Protein AF-A0A3M6Y8R9-F1 (afdb_monomer)

Sequence (266 aa):
MAKTYTYDEVQQHKTNESCWVILYGNVYDVTAFLPDHPGGTKIILQLAGTDATEEYDPVHPPSTLEDSLPPEAKLGPIDPNTLPKSEQSPAESDQPPRNAKVDPAQEQAESSPDVLEDCLNIDDIEALATKSISRKAWGYYYSASDDLISKTFNNRVYQSILMRPRIFVDCSRVDTSTTLVGNKVDVPFFISPAAMARLGHSDGEAGMARACQTYNAMQIISNNASQTPEQIVADSPPDQVFGWQLYVQTDRKKSEDMLARIQKLP

Secondary structure (DSSP, 8-state):
-PPPB-HHHHTT-EETTEEEEEETTEEEE-TTTGGG-TT-HHHHHHTTTSB-HHHHTTTS-TTHHHHHS-GGGEEEEB-TTTSPP------------S-S---GGGGGGGG--SSGGG--SHHHHHHHHHHHS-HHHHHHHH--STTSHHHHHHHHGGGG----PPSS---SS----EEETTEEESSS-EE---S-GGGT-TTHHHHHHHHHHHHT-EEEEETT-SS-HHHHHTT--TT--EEEE----SSHHHHHHHHHHHTT--

Radius of gyration: 23.27 Å; Cα contacts (8 Å, |Δi|>4): 314; chains: 1; bounding box: 60×56×65 Å

Mean predicted aligned error: 9.51 Å

Nearest PDB structures (foldseek):
  4b8n-assembly1_A  TM=9.667E-01  e=6.545E-10  Ostreococcus tauri virus 2
  4b8n-assembly2_B  TM=9.921E-01  e=1.951E-09  Ostreococcus tauri virus 2
  3sgz-assembly1_A  TM=9.377E-01  e=5.456E-09  Rattus norvegicus
  7m2o-assembly1_A  TM=9.593E-01  e=1.973E-08  Homo sapiens
  1tb3-assembly1_A  TM=9.653E-01  e=2.392E-08  Rattus norvegicus

Foldseek 3Di:
DQDEAALVRQQVQQDLCGFWEAAPQWIFTCSVVLPVDPVHNVVSSVRGSHHCHVVDQLQAAPCCCVVRDDPVRGRTGYDPVRHPDDPPPPPPPQDDDPDDPDDVVCVVLVPQDCDPVPDPDVVSVLSNLVVPAGPVLCCQVVDDPDPCPVVVCVVCVCVVDDDDDDPPDPVVDDFQWDDDPNATFRHPDAADEDASQSRRPVCFLLVVQVVCQVRLHEYEYEPRHSHDPCSNCVPPDPNRHYHYDDDCDPPNVVRVVVVVVVVPGD

Solvent-accessible surface area (backbone atoms only — not comparable to full-atom values): 15981 Å² total; per-residue (Å²): 129,77,57,73,42,47,41,74,64,38,49,72,19,52,44,82,92,36,26,24,36,29,45,90,64,27,34,32,54,44,37,90,45,37,88,72,40,89,87,43,44,68,64,54,53,75,38,30,28,34,79,36,37,83,76,42,55,39,52,40,23,88,61,47,60,73,76,72,44,60,78,78,31,54,60,28,43,49,43,76,87,52,47,80,76,84,69,80,68,75,70,76,72,89,63,77,81,94,79,68,84,87,56,88,74,58,76,66,62,83,75,59,40,91,52,77,90,65,40,88,50,70,67,36,46,51,52,35,45,66,76,68,38,50,72,67,38,44,53,65,70,72,55,61,73,87,86,34,58,66,66,55,44,69,63,53,55,56,76,78,61,80,85,83,82,79,77,97,64,88,67,93,70,82,82,58,53,44,68,61,97,86,38,82,27,49,39,88,58,63,48,72,59,58,56,30,38,30,46,71,38,86,59,27,60,32,47,52,41,58,52,23,59,77,52,42,24,38,39,29,44,30,72,56,26,26,53,48,72,65,67,36,52,67,87,59,60,88,81,56,51,74,44,77,44,84,69,83,46,92,58,55,66,63,41,52,54,47,53,60,50,57,72,70,53,121

Structure (mmCIF, N/CA/C/O backbone):
data_AF-A0A3M6Y8R9-F1
#
_entry.id   AF-A0A3M6Y8R9-F1
#
loop_
_atom_site.group_PDB
_atom_site.id
_atom_site.type_symbol
_atom_site.label_atom_id
_atom_site.label_alt_id
_atom_site.label_comp_id
_atom_site.label_asym_id
_atom_site.label_entity_id
_atom_site.label_seq_id
_atom_site.pdbx_PDB_ins_code
_atom_site.Cartn_x
_atom_site.Cartn_y
_atom_site.Cartn_z
_atom_site.occupancy
_atom_site.B_iso_or_equiv
_atom_site.auth_seq_id
_atom_site.auth_comp_id
_atom_site.auth_asym_id
_atom_site.auth_atom_id
_atom_site.pdbx_PDB_model_num
ATOM 1 N N . MET A 1 1 ? -29.759 -14.850 23.155 1.00 51.38 1 MET A N 1
ATOM 2 C CA . MET A 1 1 ? -29.874 -13.622 22.341 1.00 51.38 1 MET A CA 1
ATOM 3 C C . MET A 1 1 ? -28.739 -12.717 22.771 1.00 51.38 1 MET A C 1
ATOM 5 O O . MET A 1 1 ? -28.544 -12.600 23.975 1.00 51.38 1 MET A O 1
ATOM 9 N N . ALA A 1 2 ? -27.950 -12.188 21.835 1.00 67.25 2 ALA A N 1
ATOM 10 C CA . ALA A 1 2 ? -26.897 -11.235 22.179 1.00 67.25 2 ALA A CA 1
ATOM 11 C C . ALA A 1 2 ? -27.537 -9.996 22.823 1.00 67.25 2 ALA A C 1
ATOM 13 O O . ALA A 1 2 ? -28.613 -9.577 22.390 1.00 67.25 2 ALA A O 1
ATOM 14 N N . LYS A 1 3 ? -26.921 -9.460 23.879 1.00 88.94 3 LYS A N 1
ATOM 15 C CA . LYS A 1 3 ? -27.376 -8.214 24.501 1.00 88.94 3 LYS A CA 1
ATOM 16 C C . LYS A 1 3 ? -27.216 -7.094 23.465 1.00 88.94 3 LYS A C 1
ATOM 18 O O . LYS A 1 3 ? -26.153 -6.976 22.863 1.00 88.94 3 LYS A O 1
ATOM 23 N N . THR A 1 4 ? -28.266 -6.309 23.243 1.00 92.62 4 THR A N 1
ATOM 24 C CA . THR A 1 4 ? -28.179 -5.067 22.465 1.00 92.62 4 THR A CA 1
ATOM 25 C C . THR A 1 4 ? -27.732 -3.946 23.393 1.00 92.62 4 THR A C 1
ATOM 27 O O . THR A 1 4 ? -28.241 -3.848 24.511 1.00 92.62 4 THR A O 1
ATOM 30 N N . TYR A 1 5 ? -26.786 -3.136 22.934 1.00 95.31 5 TYR A N 1
ATOM 31 C CA . TYR A 1 5 ? -26.212 -2.029 23.695 1.00 95.31 5 TYR A CA 1
ATOM 32 C C . TYR A 1 5 ? -26.743 -0.687 23.191 1.00 95.31 5 TYR A C 1
ATOM 34 O O . TYR A 1 5 ? -27.120 -0.572 22.023 1.00 95.31 5 TYR A O 1
ATOM 42 N N . THR A 1 6 ? -26.762 0.330 24.048 1.00 95.12 6 THR A N 1
ATOM 43 C CA . THR A 1 6 ? -27.078 1.713 23.655 1.00 95.12 6 THR A CA 1
ATOM 44 C C . THR A 1 6 ? -25.816 2.558 23.514 1.00 95.12 6 THR A C 1
ATOM 46 O O . THR A 1 6 ? -24.772 2.249 24.090 1.00 95.12 6 THR A O 1
ATOM 49 N N . TYR A 1 7 ? -25.905 3.658 22.767 1.00 93.19 7 TYR A N 1
ATOM 50 C CA . TYR A 1 7 ? -24.792 4.598 22.638 1.00 93.19 7 TYR A CA 1
ATOM 51 C C . TYR A 1 7 ? -24.349 5.159 23.998 1.00 93.19 7 TYR A C 1
ATOM 53 O O . TYR A 1 7 ? -23.156 5.201 24.279 1.00 93.19 7 TYR A O 1
ATOM 61 N N . ASP A 1 8 ? -25.293 5.490 24.885 1.00 93.94 8 ASP A N 1
ATOM 62 C CA . ASP A 1 8 ? -24.994 5.989 26.235 1.00 93.94 8 ASP A CA 1
ATOM 63 C C . ASP A 1 8 ? -24.221 4.976 27.094 1.00 93.94 8 ASP A C 1
ATOM 65 O O . ASP A 1 8 ? -23.364 5.380 27.885 1.00 93.94 8 ASP A O 1
ATOM 69 N N . GLU A 1 9 ? -24.504 3.673 26.944 1.00 93.81 9 GLU A N 1
ATOM 70 C CA . GLU A 1 9 ? -23.726 2.610 27.593 1.00 93.81 9 GLU A CA 1
ATOM 71 C C . GLU A 1 9 ? -22.293 2.614 27.057 1.00 93.81 9 GLU A C 1
ATOM 73 O O . GLU A 1 9 ? -21.351 2.688 27.841 1.00 93.81 9 GLU A O 1
ATOM 78 N N . VAL A 1 10 ? -22.120 2.613 25.732 1.00 94.62 10 VAL A N 1
ATOM 79 C CA . VAL A 1 10 ? -20.796 2.642 25.087 1.00 94.62 10 VAL A CA 1
ATOM 80 C C . VAL A 1 10 ? -19.996 3.879 25.508 1.00 94.62 10 VAL A C 1
ATOM 82 O O . VAL A 1 10 ? -18.797 3.787 25.770 1.00 94.62 10 VAL A O 1
ATOM 85 N N . GLN A 1 11 ? -20.657 5.025 25.679 1.00 95.38 11 GLN A N 1
ATOM 86 C CA . GLN A 1 11 ? -20.013 6.265 26.102 1.00 95.38 11 GLN A CA 1
ATOM 87 C C . GLN A 1 11 ? -19.421 6.243 27.518 1.00 95.38 11 GLN A C 1
ATOM 89 O O . GLN A 1 11 ? -18.645 7.145 27.844 1.00 95.38 11 GLN A O 1
ATOM 94 N N . GLN A 1 12 ? -19.745 5.251 28.350 1.00 96.00 12 GLN A N 1
ATOM 95 C CA . GLN A 1 12 ? -19.119 5.093 29.668 1.00 96.00 12 GLN A CA 1
ATOM 96 C C . GLN A 1 12 ? -17.699 4.509 29.584 1.00 96.00 12 GLN A C 1
ATOM 98 O O . GLN A 1 12 ? -16.947 4.581 30.555 1.00 96.00 12 GLN A O 1
ATOM 103 N N . HIS A 1 13 ? -17.307 3.964 28.429 1.00 96.38 13 HIS A N 1
ATOM 104 C CA . HIS A 1 13 ? -16.073 3.200 28.246 1.00 96.38 13 HIS A CA 1
ATOM 105 C C . HIS A 1 13 ? -15.062 3.970 27.382 1.00 96.38 13 HIS A C 1
ATOM 107 O O . HIS A 1 13 ? -14.817 3.631 26.222 1.00 96.38 13 HIS A O 1
ATOM 113 N N . LYS A 1 14 ? -14.487 5.037 27.960 1.00 95.62 14 LYS A N 1
ATOM 114 C CA . LYS A 1 14 ? -13.589 5.997 27.279 1.00 95.62 14 LYS A CA 1
ATOM 115 C C . LYS A 1 14 ? -12.169 6.082 27.855 1.00 95.62 14 LYS A C 1
ATOM 117 O O . LYS A 1 14 ? -11.461 7.053 27.589 1.00 95.62 14 LYS A O 1
ATOM 122 N N . THR A 1 15 ? -11.752 5.132 28.689 1.00 94.38 15 THR A N 1
ATOM 123 C CA . THR A 1 15 ? -10.460 5.192 29.403 1.00 94.38 15 THR A CA 1
ATOM 124 C C . THR A 1 15 ? -9.579 3.983 29.100 1.00 94.38 15 THR A C 1
ATOM 126 O O . THR A 1 15 ? -10.025 3.012 28.501 1.00 94.38 15 THR A O 1
ATOM 129 N N . ASN A 1 16 ? -8.311 4.019 29.525 1.00 92.56 16 ASN A N 1
ATOM 130 C CA . ASN A 1 16 ? -7.388 2.8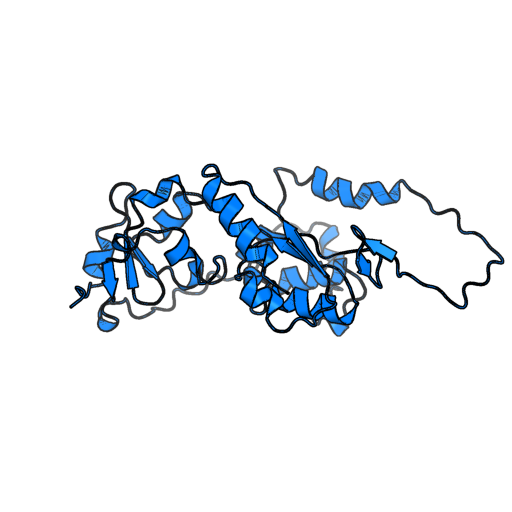86 29.354 1.00 92.56 16 ASN A CA 1
ATOM 131 C C . ASN A 1 16 ? -7.841 1.624 30.095 1.00 92.56 16 ASN A C 1
ATOM 133 O O . ASN A 1 16 ? -7.495 0.515 29.708 1.00 92.56 16 ASN A O 1
ATOM 137 N N . GLU A 1 17 ? -8.582 1.800 31.182 1.00 94.00 17 GLU A N 1
ATOM 138 C CA . GLU A 1 17 ? -9.081 0.726 32.033 1.00 94.00 17 GLU A CA 1
ATOM 139 C C . GLU A 1 17 ? -10.442 0.209 31.555 1.00 94.00 17 GLU A C 1
ATOM 141 O O . GLU A 1 17 ? -10.904 -0.830 32.025 1.00 94.00 17 GLU A O 1
ATOM 146 N N . SER A 1 18 ? -11.099 0.939 30.647 1.00 95.38 18 SER A N 1
ATOM 147 C CA . SER A 1 18 ? -12.373 0.554 30.056 1.00 95.38 18 SER A CA 1
ATOM 148 C C . SER A 1 18 ? -12.600 1.298 28.741 1.00 95.38 18 SER A C 1
ATOM 150 O O . SER A 1 18 ? -12.977 2.472 28.742 1.00 95.38 18 SER A O 1
ATOM 152 N N . CYS A 1 19 ? -12.352 0.618 27.622 1.00 96.19 19 CYS A N 1
ATOM 153 C CA . CYS A 1 19 ? -12.372 1.191 26.280 1.00 96.19 19 CYS A CA 1
ATOM 154 C C . CYS A 1 19 ? -13.227 0.343 25.340 1.00 96.19 19 CYS A C 1
ATOM 156 O O . CYS A 1 19 ? -12.834 -0.764 24.960 1.00 96.19 19 CYS A O 1
ATOM 158 N N . TRP A 1 20 ? -14.388 0.873 24.952 1.00 97.12 20 TRP A N 1
ATOM 159 C CA . TRP A 1 20 ? -15.258 0.246 23.959 1.00 97.12 20 TRP A CA 1
ATOM 160 C C . TRP A 1 20 ? -15.334 1.094 22.696 1.00 97.12 20 TRP A C 1
ATOM 162 O O . TRP A 1 20 ? -15.257 2.319 22.761 1.00 97.12 20 TRP A O 1
ATOM 172 N N . VAL A 1 21 ? -15.524 0.446 21.550 1.00 96.12 21 VAL A N 1
ATOM 173 C CA . VAL A 1 21 ? -15.722 1.103 20.250 1.00 96.12 21 VAL A CA 1
ATOM 174 C C . VAL A 1 21 ? -16.858 0.431 19.487 1.00 96.12 21 VAL A C 1
ATOM 176 O O . VAL A 1 21 ? -17.107 -0.766 19.659 1.00 96.12 21 VAL A O 1
ATOM 179 N N . ILE A 1 22 ? -17.551 1.192 18.641 1.00 95.62 22 ILE A N 1
ATOM 180 C CA . ILE A 1 22 ? -18.525 0.644 17.694 1.00 95.62 22 ILE A CA 1
ATOM 181 C C . ILE A 1 22 ? -17.843 0.506 16.330 1.00 95.62 22 ILE A C 1
ATOM 183 O O . ILE A 1 22 ? -17.257 1.463 15.830 1.00 95.62 22 ILE A O 1
ATOM 187 N N . LEU A 1 23 ? -17.917 -0.692 15.747 1.00 93.12 23 LEU A N 1
ATOM 188 C CA . LEU A 1 23 ? -17.408 -1.004 14.412 1.00 93.12 23 LEU A CA 1
ATOM 189 C C . LEU A 1 23 ? -18.442 -1.827 13.648 1.00 93.12 23 LEU A C 1
ATOM 191 O O . LEU A 1 23 ? -18.895 -2.875 14.125 1.00 93.12 23 LEU A O 1
ATOM 195 N N . TYR A 1 24 ? -18.829 -1.353 12.465 1.00 92.06 24 TYR A N 1
ATOM 196 C CA . TYR A 1 24 ? -19.802 -2.018 11.593 1.00 92.06 24 TYR A CA 1
ATOM 197 C C . TYR A 1 24 ? -21.091 -2.414 12.349 1.00 92.06 24 TYR A C 1
ATOM 199 O O . TYR A 1 24 ? -21.577 -3.545 12.251 1.00 92.06 24 TYR A O 1
ATOM 207 N N . GLY A 1 25 ? -21.609 -1.507 13.188 1.00 91.56 25 GLY A N 1
ATOM 208 C CA . GLY A 1 25 ? -22.836 -1.710 13.972 1.00 91.56 25 GLY A CA 1
ATOM 209 C C . GLY A 1 25 ? -22.730 -2.693 15.149 1.00 91.56 25 GLY A C 1
ATOM 210 O O . GLY A 1 25 ? -23.752 -3.122 15.687 1.00 91.56 25 GLY A O 1
ATOM 211 N N . ASN A 1 26 ? -21.521 -3.076 15.564 1.00 94.50 26 ASN A N 1
ATOM 212 C CA . ASN A 1 26 ? -21.289 -3.935 16.728 1.00 94.50 26 ASN A CA 1
ATOM 213 C C . ASN A 1 26 ? -20.380 -3.238 17.747 1.00 94.50 26 ASN A C 1
ATOM 215 O O . ASN A 1 26 ? -19.472 -2.509 17.361 1.00 94.50 26 ASN A O 1
ATOM 219 N N . VAL A 1 27 ? -20.612 -3.489 19.034 1.00 95.94 27 VAL A N 1
ATOM 220 C CA . VAL A 1 27 ? -19.797 -2.995 20.149 1.00 95.94 27 VAL A CA 1
ATOM 221 C C . VAL A 1 27 ? -18.691 -3.996 20.464 1.00 95.94 27 VAL A C 1
ATOM 223 O O . VAL A 1 27 ? -18.962 -5.186 20.665 1.00 95.94 27 VAL A O 1
ATOM 226 N N . TYR A 1 28 ? -17.461 -3.496 20.548 1.00 95.94 28 TYR A N 1
ATOM 227 C CA . TYR A 1 28 ? -16.274 -4.264 20.905 1.00 95.94 28 TYR A CA 1
ATOM 228 C C . TYR A 1 28 ? -15.620 -3.696 22.162 1.00 95.94 28 TYR A C 1
ATOM 230 O O . TYR A 1 28 ? -15.397 -2.488 22.248 1.00 95.94 28 TYR A O 1
ATOM 238 N N . ASP A 1 29 ? -15.274 -4.571 23.104 1.00 96.31 29 ASP A N 1
ATOM 239 C CA . ASP A 1 29 ? -14.378 -4.252 24.212 1.00 96.31 29 ASP A CA 1
ATOM 240 C C . ASP A 1 29 ? -12.928 -4.470 23.773 1.00 96.31 29 ASP A C 1
ATOM 242 O O . ASP A 1 29 ? -12.465 -5.602 23.622 1.00 96.31 29 ASP A O 1
ATOM 246 N N . VAL A 1 30 ? -12.207 -3.373 23.558 1.00 95.44 30 VAL A N 1
ATOM 247 C CA . VAL A 1 30 ? -10.814 -3.390 23.090 1.00 95.44 30 VAL A CA 1
ATOM 248 C C . VAL A 1 30 ? -9.823 -3.079 24.210 1.00 95.44 30 VAL A C 1
ATOM 250 O O . VAL A 1 30 ? -8.631 -2.936 23.946 1.00 95.44 30 VAL A O 1
ATOM 253 N N . THR A 1 31 ? -10.280 -3.020 25.467 1.00 95.19 31 THR A N 1
ATOM 254 C CA . THR A 1 31 ? -9.471 -2.623 26.634 1.00 95.19 31 THR A CA 1
ATOM 255 C C . THR A 1 31 ? -8.186 -3.442 26.747 1.00 95.19 31 THR A C 1
ATOM 257 O O . THR A 1 31 ? -7.097 -2.888 26.879 1.00 95.19 31 THR A O 1
ATOM 260 N N . ALA A 1 32 ? -8.292 -4.769 26.639 1.00 93.06 32 ALA A N 1
ATOM 261 C CA . ALA A 1 32 ? -7.141 -5.665 26.742 1.00 93.06 32 ALA A CA 1
ATOM 262 C C . ALA A 1 32 ? -6.200 -5.595 25.525 1.00 93.06 32 ALA A C 1
ATOM 264 O O . ALA A 1 32 ? -5.037 -5.966 25.643 1.00 93.06 32 ALA A O 1
ATOM 265 N N . PHE A 1 33 ? -6.687 -5.112 24.377 1.00 92.00 33 PHE A N 1
ATOM 266 C CA . PHE A 1 33 ? -5.932 -5.022 23.123 1.00 92.00 33 PHE A CA 1
ATOM 267 C C . PHE A 1 33 ? -5.194 -3.684 22.952 1.00 92.00 33 PHE A C 1
ATOM 269 O O . PHE A 1 33 ? -4.250 -3.588 22.171 1.00 92.00 33 PHE A O 1
ATOM 276 N N . LEU A 1 34 ? -5.570 -2.651 23.713 1.00 91.12 34 LEU A N 1
ATOM 277 C CA . LEU A 1 34 ? -4.932 -1.330 23.702 1.00 91.12 34 LEU A CA 1
ATOM 278 C C . LEU A 1 34 ? -3.387 -1.329 23.670 1.00 91.12 34 LEU A C 1
ATOM 280 O O . LEU A 1 34 ? -2.841 -0.549 22.880 1.00 91.12 34 LEU A O 1
ATOM 284 N N . PRO A 1 35 ? -2.659 -2.122 24.489 1.00 89.88 35 PRO A N 1
ATOM 285 C CA . PRO A 1 35 ? -1.193 -2.122 24.472 1.00 89.88 35 PRO A CA 1
ATOM 286 C C . PRO A 1 35 ? -0.594 -2.820 23.243 1.00 89.88 35 PRO A C 1
ATOM 288 O O . PRO A 1 35 ? 0.546 -2.531 22.886 1.00 89.88 35 PRO A O 1
ATOM 291 N N . ASP A 1 36 ? -1.358 -3.697 22.591 1.00 87.62 36 ASP A N 1
ATOM 292 C CA . ASP A 1 36 ? -0.904 -4.525 21.472 1.00 87.62 36 ASP A CA 1
ATOM 293 C C . ASP A 1 36 ? -1.262 -3.922 20.103 1.00 87.62 36 ASP A C 1
ATOM 295 O O . ASP A 1 36 ? -0.855 -4.448 19.066 1.00 87.62 36 ASP A O 1
ATOM 299 N N . HIS A 1 37 ? -2.001 -2.806 20.074 1.00 89.56 37 HIS A N 1
ATOM 300 C CA . HIS A 1 37 ? -2.420 -2.166 18.832 1.00 89.56 37 HIS A CA 1
ATOM 301 C C . HIS A 1 37 ? -1.223 -1.593 18.041 1.00 89.56 37 HIS A C 1
ATOM 303 O O . HIS A 1 37 ? -0.578 -0.647 18.511 1.00 89.56 37 HIS A O 1
ATOM 309 N N . PRO A 1 38 ? -0.960 -2.059 16.800 1.00 83.50 38 PRO A N 1
ATOM 310 C CA . PRO A 1 38 ? 0.193 -1.613 16.011 1.00 83.50 38 PRO A CA 1
ATOM 311 C C . PRO A 1 38 ? 0.188 -0.118 15.660 1.00 83.50 38 PRO A C 1
ATOM 313 O O . PRO A 1 38 ? 1.250 0.490 15.549 1.00 83.50 38 PRO A O 1
ATOM 316 N N . GLY A 1 39 ? -0.995 0.494 15.514 1.00 81.12 39 GLY A N 1
ATOM 317 C CA . GLY A 1 39 ? -1.148 1.939 15.289 1.00 81.12 39 GLY A CA 1
ATOM 318 C C . GLY A 1 39 ? -0.984 2.793 16.555 1.00 81.12 39 GLY A C 1
ATOM 319 O O . GLY A 1 39 ? -1.114 4.016 16.499 1.00 81.12 39 GLY A O 1
ATOM 320 N N . GLY A 1 40 ? -0.712 2.158 17.700 1.00 86.12 40 GLY A N 1
ATOM 321 C CA . GLY A 1 40 ? -0.562 2.782 19.009 1.00 86.12 40 GLY A CA 1
ATOM 322 C C . GLY A 1 40 ? -1.883 2.955 19.759 1.00 86.12 40 GLY A C 1
ATOM 323 O O . GLY A 1 40 ? -2.952 3.111 19.177 1.00 86.12 40 GLY A O 1
ATOM 324 N N . THR A 1 41 ? -1.816 2.972 21.088 1.00 91.06 41 THR A N 1
ATOM 325 C CA . THR A 1 41 ? -2.995 3.055 21.970 1.00 91.06 41 THR A CA 1
ATOM 326 C C . THR A 1 41 ? -3.791 4.356 21.814 1.00 91.06 41 THR A C 1
ATOM 328 O O . THR A 1 41 ? -5.016 4.367 21.908 1.00 91.06 41 THR A O 1
ATOM 331 N N . LYS A 1 42 ? -3.100 5.476 21.561 1.00 89.31 42 LYS A N 1
ATOM 332 C CA . LYS A 1 42 ? -3.706 6.817 21.578 1.00 89.31 42 LYS A CA 1
ATOM 333 C C . LYS A 1 42 ? -4.818 6.998 20.543 1.00 89.31 42 LYS A C 1
ATOM 335 O O . LYS A 1 42 ? -5.779 7.695 20.846 1.00 89.31 42 LYS A O 1
ATOM 340 N N . ILE A 1 43 ? -4.695 6.391 19.360 1.00 87.62 43 ILE A N 1
ATOM 341 C CA . ILE A 1 43 ? -5.697 6.551 18.296 1.00 87.62 43 ILE A CA 1
ATOM 342 C C . ILE A 1 4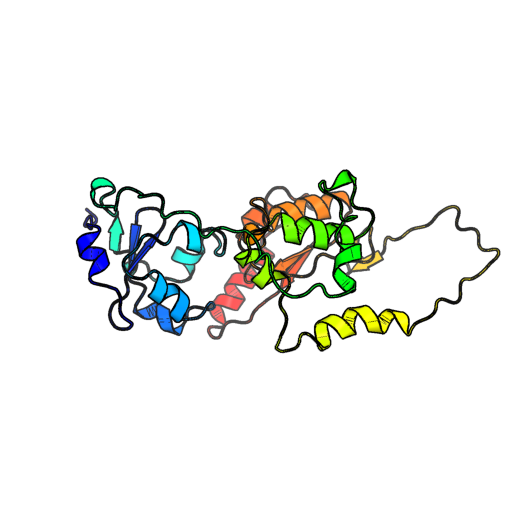3 ? -7.014 5.854 18.650 1.00 87.62 43 ILE A C 1
ATOM 344 O O . ILE A 1 43 ? -8.077 6.398 18.383 1.00 87.62 43 ILE A O 1
ATOM 348 N N . ILE A 1 44 ? -6.950 4.703 19.333 1.00 91.62 44 ILE A N 1
ATOM 349 C CA . ILE A 1 44 ? -8.149 4.004 19.813 1.00 91.62 44 ILE A CA 1
ATOM 350 C C . ILE A 1 44 ? -8.821 4.830 20.912 1.00 91.62 44 ILE A C 1
ATOM 352 O O . ILE A 1 44 ? -10.024 5.050 20.860 1.00 91.62 44 ILE A O 1
ATOM 356 N N . LEU A 1 45 ? -8.050 5.352 21.873 1.00 91.25 45 LEU A N 1
ATOM 357 C CA . LEU A 1 45 ? -8.598 6.166 22.966 1.00 91.25 45 LEU A CA 1
ATOM 358 C C . LEU A 1 45 ? -9.302 7.442 22.486 1.00 91.25 45 LEU A C 1
ATOM 360 O O . LEU A 1 45 ? -10.252 7.884 23.125 1.00 91.25 45 LEU A O 1
ATOM 364 N N . GLN A 1 46 ? -8.847 8.041 21.382 1.00 91.81 46 GLN A N 1
ATOM 365 C CA . GLN A 1 46 ? -9.499 9.215 20.788 1.00 91.81 46 GLN A CA 1
ATOM 366 C C . GLN A 1 46 ? -10.908 8.910 20.265 1.00 91.81 46 GLN A C 1
ATOM 368 O O . GLN A 1 46 ? -11.752 9.801 20.268 1.00 91.81 46 GLN A O 1
ATOM 373 N N . LEU A 1 47 ? -11.152 7.663 19.859 1.00 92.81 47 LEU A N 1
ATOM 374 C CA . LEU A 1 47 ? -12.430 7.169 19.341 1.00 92.81 47 LEU A CA 1
ATOM 375 C C . LEU A 1 47 ? -13.161 6.281 20.362 1.00 92.81 47 LEU A C 1
ATOM 377 O O . LEU A 1 47 ? -14.136 5.601 20.043 1.00 92.81 47 LEU A O 1
ATOM 381 N N . ALA A 1 48 ? -12.678 6.245 21.606 1.00 94.81 48 ALA A N 1
ATOM 382 C CA . ALA A 1 48 ? -13.287 5.428 22.636 1.00 94.81 48 ALA A CA 1
ATOM 383 C C . ALA A 1 48 ? -14.683 5.964 22.974 1.00 94.81 48 ALA A C 1
ATOM 385 O O . ALA A 1 48 ? -14.908 7.167 23.150 1.00 94.81 48 ALA A O 1
ATOM 386 N N . GLY A 1 49 ? -15.634 5.047 23.081 1.00 93.88 49 GLY A N 1
ATOM 387 C CA . GLY A 1 49 ? -17.031 5.342 23.331 1.00 93.88 49 GLY A CA 1
ATOM 388 C C . GLY A 1 49 ? -17.781 5.935 22.133 1.00 93.88 49 GLY A C 1
ATOM 389 O O . GLY A 1 49 ? -18.842 6.522 22.349 1.00 93.88 49 GLY A O 1
ATOM 390 N N . THR A 1 50 ? -17.254 5.837 20.906 1.00 94.19 50 THR A N 1
ATOM 391 C CA . THR A 1 50 ? -17.909 6.327 19.678 1.00 94.19 50 THR A CA 1
ATOM 392 C C . THR A 1 50 ? -17.998 5.248 18.593 1.00 94.19 50 THR A C 1
ATOM 394 O O . THR A 1 50 ? -17.476 4.141 18.749 1.00 94.19 50 THR A O 1
ATOM 397 N N . ASP A 1 51 ? -18.697 5.560 17.496 1.00 94.31 51 ASP A N 1
ATOM 398 C CA . ASP A 1 51 ? -18.568 4.811 16.242 1.00 94.31 51 ASP A CA 1
ATOM 399 C C . ASP A 1 51 ? -17.276 5.228 15.550 1.00 94.31 51 ASP A C 1
ATOM 401 O O . ASP A 1 51 ? -17.049 6.415 15.338 1.00 94.31 51 ASP A O 1
ATOM 405 N N . ALA A 1 52 ? -16.412 4.246 15.307 1.00 93.69 52 ALA A N 1
ATOM 406 C CA . ALA A 1 52 ? -15.077 4.413 14.743 1.00 93.69 52 ALA A CA 1
ATOM 407 C C . ALA A 1 52 ? -14.969 3.758 13.356 1.00 93.69 52 ALA A C 1
ATOM 409 O O . ALA A 1 52 ? -13.864 3.542 12.856 1.00 93.69 52 ALA A O 1
ATOM 410 N N . THR A 1 53 ? -16.100 3.357 12.760 1.00 91.69 53 THR A N 1
ATOM 411 C CA . THR A 1 53 ? -16.120 2.575 11.517 1.00 91.69 53 THR A CA 1
ATOM 412 C C . THR A 1 53 ? -15.447 3.326 10.369 1.00 91.69 53 THR A C 1
ATOM 414 O O . THR A 1 53 ? -14.667 2.727 9.631 1.00 91.69 53 THR A O 1
ATOM 417 N N . GLU A 1 54 ? -15.698 4.632 10.237 1.00 88.25 54 GLU A N 1
ATOM 418 C CA . GLU A 1 54 ? -15.139 5.457 9.156 1.00 88.25 54 GLU A CA 1
ATOM 419 C C . GLU A 1 54 ? -13.615 5.608 9.270 1.00 88.25 54 GLU A C 1
ATOM 421 O O . GLU A 1 54 ? -12.902 5.593 8.265 1.00 88.25 54 GLU A O 1
ATOM 426 N N . GLU A 1 55 ? -13.086 5.692 10.489 1.00 88.06 55 GLU A N 1
ATOM 427 C CA . GLU A 1 55 ? -11.652 5.777 10.745 1.00 88.06 55 GLU A CA 1
ATOM 428 C C . GLU A 1 55 ? -10.950 4.421 10.660 1.00 88.06 55 GLU A C 1
ATOM 430 O O . GLU A 1 55 ? -9.755 4.389 10.352 1.00 88.06 55 GLU A O 1
ATOM 435 N N . TYR A 1 56 ? -11.665 3.331 10.951 1.00 89.50 56 TYR A N 1
ATOM 436 C CA . TYR A 1 56 ? -11.146 1.964 11.003 1.00 89.50 56 TYR A CA 1
ATOM 437 C C . TYR A 1 56 ? -11.080 1.293 9.628 1.00 89.50 56 TYR A C 1
ATOM 439 O O . TYR A 1 56 ? -10.063 0.683 9.294 1.00 89.50 56 TYR A O 1
ATOM 447 N N . ASP A 1 57 ? -12.148 1.402 8.835 1.00 90.19 57 ASP A N 1
ATOM 448 C CA . ASP A 1 57 ? -12.318 0.675 7.573 1.00 90.19 57 ASP A CA 1
ATOM 449 C C . ASP A 1 57 ? -11.218 0.911 6.518 1.00 90.19 57 ASP A C 1
ATOM 451 O O . ASP A 1 57 ? -10.772 -0.060 5.901 1.00 90.19 57 ASP A O 1
ATOM 455 N N . PRO A 1 58 ? -10.715 2.142 6.289 1.00 84.81 58 PRO A N 1
ATOM 456 C CA . PRO A 1 58 ? -9.721 2.366 5.239 1.00 84.81 58 PRO A CA 1
ATOM 457 C C . PRO A 1 58 ? -8.308 1.905 5.627 1.00 84.81 58 PRO A C 1
ATOM 459 O O . PRO A 1 58 ? -7.417 1.895 4.778 1.00 84.81 58 PRO A O 1
ATOM 462 N N . VAL A 1 59 ? -8.073 1.553 6.895 1.00 85.56 59 VAL A N 1
ATOM 463 C CA . VAL A 1 59 ? -6.735 1.211 7.408 1.00 85.56 59 VAL A CA 1
ATOM 464 C C . VAL A 1 59 ? -6.584 -0.259 7.795 1.00 85.56 59 VAL A C 1
ATOM 466 O O . VAL A 1 59 ? -5.452 -0.736 7.846 1.00 85.56 59 VAL A O 1
ATOM 469 N N . HIS A 1 60 ? -7.678 -0.992 8.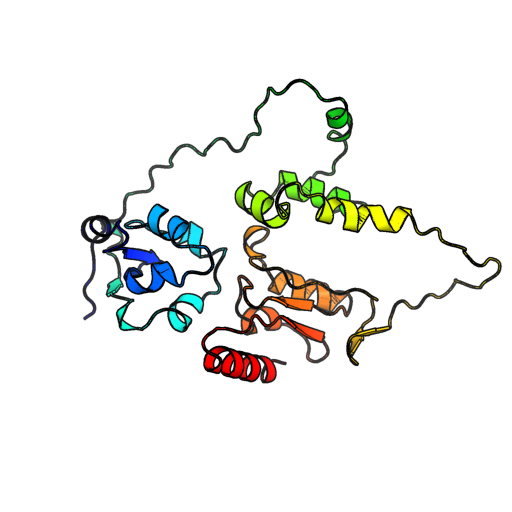022 1.00 88.06 60 HIS A N 1
ATOM 470 C CA . HIS A 1 60 ? -7.636 -2.397 8.433 1.00 88.06 60 HIS A CA 1
ATOM 471 C C . HIS A 1 60 ? -8.305 -3.327 7.409 1.00 88.06 60 HIS A C 1
ATOM 473 O O . HIS A 1 60 ? -9.401 -3.029 6.933 1.00 88.06 60 HIS A O 1
ATOM 479 N N . PRO A 1 61 ? -7.713 -4.502 7.125 1.00 83.12 61 PRO A N 1
ATOM 480 C CA . PRO A 1 61 ? -8.400 -5.581 6.427 1.00 83.12 61 PRO A CA 1
ATOM 481 C C . PRO A 1 61 ? -9.688 -6.015 7.136 1.00 83.12 61 PRO A C 1
ATOM 483 O O . PRO A 1 61 ? -9.697 -6.077 8.370 1.00 83.12 61 PRO A O 1
ATOM 486 N N . PRO A 1 62 ? -10.724 -6.454 6.398 1.00 78.31 62 PRO A N 1
ATOM 487 C CA . PRO A 1 62 ? -11.985 -6.902 6.992 1.00 78.31 62 PRO A CA 1
ATOM 488 C C . PRO A 1 62 ? -11.869 -8.038 8.020 1.00 78.31 62 PRO A C 1
ATOM 490 O O . PRO A 1 62 ? -12.707 -8.100 8.905 1.00 78.31 62 PRO A O 1
ATOM 493 N N . SER A 1 63 ? -10.855 -8.913 7.932 1.00 81.38 63 SER A N 1
ATOM 494 C CA . SER A 1 63 ? -10.659 -10.029 8.883 1.00 81.38 63 SER A CA 1
ATOM 495 C C . SER A 1 63 ? -9.918 -9.644 10.168 1.00 81.38 63 SER A C 1
ATOM 497 O O . SER A 1 63 ? -9.718 -10.476 11.050 1.00 81.38 63 SER A O 1
ATOM 499 N N . THR A 1 64 ? -9.460 -8.393 10.280 1.00 85.88 64 THR A N 1
ATOM 500 C CA . THR A 1 64 ? -8.557 -7.970 11.360 1.00 85.88 64 THR A CA 1
ATOM 501 C C . THR A 1 64 ? -9.196 -8.125 12.737 1.00 85.88 64 THR A C 1
ATOM 503 O O . THR A 1 64 ? -8.495 -8.471 13.689 1.00 85.88 64 THR A O 1
ATOM 506 N N . LEU A 1 65 ? -10.508 -7.888 12.854 1.00 86.81 65 LEU A N 1
ATOM 507 C CA . LEU A 1 65 ? -11.231 -8.020 14.121 1.00 86.81 65 LEU A CA 1
ATOM 508 C C . LEU A 1 65 ? -11.250 -9.471 14.597 1.00 86.81 65 LEU A C 1
ATOM 510 O O . LEU A 1 65 ? -10.909 -9.729 15.747 1.00 86.81 65 LEU A O 1
ATOM 514 N N . GLU A 1 66 ? -11.590 -10.411 13.717 1.00 84.62 66 GLU A N 1
ATOM 515 C CA . GLU A 1 66 ? -11.651 -11.839 14.034 1.00 84.62 66 GLU A CA 1
ATOM 516 C C . GLU A 1 66 ? -10.264 -12.441 14.294 1.00 84.62 66 GLU A C 1
ATOM 518 O O . GLU A 1 66 ? -10.127 -13.335 15.129 1.00 84.62 66 GLU A O 1
ATOM 523 N N . ASP A 1 67 ? -9.237 -11.944 13.603 1.00 83.50 67 ASP A N 1
ATOM 524 C CA . ASP A 1 67 ? -7.861 -12.437 13.724 1.00 83.50 67 ASP A CA 1
ATOM 525 C C . ASP A 1 67 ? -7.142 -11.893 14.980 1.00 83.50 67 ASP A C 1
ATOM 527 O O . ASP A 1 67 ? -6.224 -12.531 15.515 1.00 83.50 67 ASP A O 1
ATOM 531 N N . SER A 1 68 ? -7.524 -10.697 15.446 1.00 84.31 68 SER A N 1
ATOM 532 C CA . SER A 1 68 ? -6.798 -9.963 16.499 1.00 84.31 68 SER A CA 1
ATOM 533 C C . SER A 1 68 ? -7.513 -9.935 17.844 1.00 84.31 68 SER A C 1
ATOM 535 O O . SER A 1 68 ? -6.841 -9.851 18.873 1.00 84.31 68 SER A O 1
ATOM 537 N N . LEU A 1 69 ? -8.847 -9.996 17.857 1.00 89.19 69 LEU A N 1
ATOM 538 C CA . LEU A 1 69 ? -9.641 -9.952 19.080 1.00 89.19 69 LEU A CA 1
ATOM 539 C C . LEU A 1 69 ? -10.224 -11.331 19.390 1.00 89.19 69 LEU A C 1
ATOM 541 O O . LEU A 1 69 ? -10.657 -12.047 18.488 1.00 89.19 69 LEU A O 1
ATOM 545 N N . PRO A 1 70 ? -10.273 -11.719 20.671 1.00 88.94 70 PRO A N 1
ATOM 546 C CA . PRO A 1 70 ? -10.904 -12.968 21.044 1.00 88.94 70 PRO A CA 1
ATOM 547 C C . PRO A 1 70 ? -12.439 -12.822 20.901 1.00 88.94 70 PRO A C 1
ATOM 549 O O . PRO A 1 70 ? -12.961 -11.708 21.025 1.00 88.94 70 PRO A O 1
ATOM 552 N N . PRO A 1 71 ? -13.198 -13.898 20.616 1.00 88.69 71 PRO A N 1
ATOM 553 C CA . PRO A 1 71 ? -14.629 -13.799 20.300 1.00 88.69 71 PRO A CA 1
ATOM 554 C C . PRO A 1 71 ? -15.472 -13.103 21.376 1.00 88.69 71 PRO A C 1
ATOM 556 O O . PRO A 1 71 ? -16.508 -12.516 21.070 1.00 88.69 71 PRO A O 1
ATOM 559 N N . GLU A 1 72 ? -15.026 -13.150 22.632 1.00 91.38 72 GLU A N 1
ATOM 560 C CA . GLU A 1 72 ? -15.691 -12.549 23.789 1.00 91.38 72 GLU A CA 1
ATOM 561 C C . GLU A 1 72 ? -15.558 -11.021 23.816 1.00 91.38 72 GLU A C 1
ATOM 563 O O . GLU A 1 72 ? -16.366 -10.354 24.460 1.00 91.38 72 GLU A O 1
ATOM 568 N N . ALA A 1 73 ? -14.576 -10.457 23.101 1.00 93.31 73 ALA A N 1
ATOM 569 C CA . ALA A 1 73 ? -14.422 -9.012 22.949 1.00 93.31 73 ALA A CA 1
ATOM 570 C C . ALA A 1 73 ? -15.574 -8.397 22.141 1.00 93.31 73 ALA A C 1
ATOM 572 O O . ALA A 1 73 ? -15.878 -7.217 22.303 1.00 93.31 73 ALA A O 1
ATOM 573 N N . LYS A 1 74 ? -16.252 -9.178 21.288 1.00 94.62 74 LYS A N 1
ATOM 574 C CA . LYS A 1 74 ? -17.462 -8.739 20.588 1.00 94.62 74 LYS A CA 1
ATOM 575 C C . LYS A 1 74 ? -18.669 -8.877 21.511 1.00 94.62 74 LYS A C 1
ATOM 577 O O . LYS A 1 74 ? -19.256 -9.949 21.641 1.00 94.62 74 LYS A O 1
ATOM 582 N N . LEU A 1 75 ? -19.070 -7.766 22.117 1.00 94.19 75 LEU A N 1
ATOM 583 C CA . LEU A 1 75 ? -20.134 -7.747 23.118 1.00 94.19 75 LEU A CA 1
ATOM 584 C C . LEU A 1 75 ? -21.520 -7.978 22.502 1.00 94.19 75 LEU A C 1
ATOM 586 O O . LEU A 1 75 ? -22.340 -8.720 23.048 1.00 94.19 75 LEU A O 1
ATOM 590 N N . GLY A 1 76 ? -21.790 -7.348 21.356 1.00 93.94 76 GLY A N 1
ATOM 591 C CA . GLY A 1 76 ? -23.078 -7.460 20.674 1.00 93.94 76 GLY A CA 1
ATOM 592 C C . GLY A 1 76 ? -23.404 -6.278 19.759 1.00 93.94 76 GLY A C 1
ATOM 593 O O . GLY A 1 76 ? -22.570 -5.397 19.562 1.00 93.94 76 GLY A O 1
ATOM 594 N N . PRO A 1 77 ? -24.612 -6.251 19.176 1.00 95.56 77 PRO A N 1
ATOM 595 C CA . PRO A 1 77 ? -25.052 -5.164 18.307 1.00 95.56 77 PRO A CA 1
ATOM 596 C C . PRO A 1 77 ? -25.370 -3.879 19.093 1.00 95.56 77 PRO A C 1
ATOM 598 O O . PRO A 1 77 ? -25.876 -3.940 20.218 1.00 95.56 77 PRO A O 1
ATOM 601 N N . ILE A 1 78 ? -25.131 -2.722 18.471 1.00 94.69 78 ILE A N 1
ATOM 602 C CA . ILE A 1 78 ? -25.593 -1.409 18.954 1.00 94.69 78 ILE A CA 1
ATOM 603 C C . ILE A 1 78 ? -27.033 -1.153 18.482 1.00 94.69 78 ILE A C 1
ATOM 605 O O . ILE A 1 78 ? -27.396 -1.549 17.374 1.00 94.69 78 ILE A O 1
ATOM 609 N N . ASP A 1 79 ? -27.863 -0.490 19.289 1.00 92.94 79 ASP A N 1
ATOM 610 C CA . ASP A 1 79 ? -29.157 0.025 18.826 1.00 92.94 79 ASP A CA 1
ATOM 611 C C . ASP A 1 79 ? -28.936 1.275 17.950 1.00 92.94 79 ASP A C 1
ATOM 613 O O . ASP A 1 79 ? -28.572 2.334 18.482 1.00 92.94 79 ASP A O 1
ATOM 617 N N . PRO A 1 80 ? -29.186 1.203 16.627 1.00 87.69 80 PRO A N 1
ATOM 618 C CA . PRO A 1 80 ? -28.931 2.312 15.712 1.00 87.69 80 PRO A CA 1
ATOM 619 C C . PRO A 1 80 ? -29.788 3.549 16.008 1.00 87.69 80 PRO A C 1
ATOM 621 O O . PRO A 1 80 ? -29.417 4.649 15.612 1.00 87.69 80 PRO A O 1
ATOM 624 N N . ASN A 1 81 ? -30.906 3.410 16.731 1.00 89.69 81 ASN A N 1
ATOM 625 C CA . ASN A 1 81 ? -31.746 4.551 17.108 1.00 89.69 81 ASN A CA 1
ATOM 626 C C . ASN A 1 81 ? -31.141 5.390 18.239 1.00 89.69 81 ASN A C 1
ATOM 628 O O . ASN A 1 81 ? -31.593 6.510 18.476 1.00 89.69 81 ASN A O 1
ATOM 632 N N . THR A 1 82 ? -30.155 4.841 18.952 1.00 89.00 82 THR A N 1
ATOM 633 C CA . THR A 1 82 ? -29.464 5.523 20.054 1.00 89.00 82 THR A CA 1
ATOM 634 C C . THR A 1 82 ? -28.203 6.244 19.600 1.00 89.00 82 THR A C 1
ATOM 636 O O . THR A 1 82 ? -27.675 7.061 20.349 1.00 89.00 82 THR A O 1
ATOM 639 N N . LEU A 1 83 ? -27.731 5.974 18.377 1.00 85.38 83 LEU A N 1
ATOM 640 C CA . LEU A 1 83 ? -26.589 6.674 17.808 1.00 85.38 83 LEU A CA 1
ATOM 641 C C . LEU A 1 83 ? -26.910 8.167 17.652 1.00 85.38 83 LEU A C 1
ATOM 643 O O . LEU A 1 83 ? -28.042 8.527 17.301 1.00 85.38 83 LEU A O 1
ATOM 647 N N . PRO A 1 84 ? -25.926 9.053 17.884 1.00 83.50 84 PRO A N 1
ATOM 648 C CA . PRO A 1 84 ? -26.102 10.463 17.602 1.00 83.50 84 PRO A CA 1
ATOM 649 C C . PRO A 1 84 ? -26.466 10.603 16.126 1.00 83.50 84 PRO A C 1
ATOM 651 O O . PRO A 1 84 ? -25.774 10.095 15.243 1.00 83.50 84 PRO A O 1
ATOM 654 N N . LYS A 1 85 ? -27.581 11.284 15.846 1.00 67.44 85 LYS A N 1
ATOM 655 C CA . LYS A 1 85 ? -27.875 11.723 14.482 1.00 67.44 85 LYS A CA 1
ATOM 656 C C . LYS A 1 85 ? -26.684 12.564 14.061 1.00 67.44 85 LYS A C 1
ATOM 658 O O . LYS A 1 85 ? -26.356 13.494 14.790 1.00 67.44 85 LYS A O 1
ATOM 663 N N . SER A 1 86 ? -26.040 12.206 12.953 1.00 51.50 86 SER A N 1
ATOM 664 C CA . SER A 1 86 ? -24.924 12.968 12.397 1.00 51.50 86 SER A CA 1
ATOM 665 C C . SER A 1 86 ? -25.355 14.432 12.252 1.00 51.50 86 SER A C 1
ATOM 667 O O . SER A 1 86 ? -26.042 14.809 11.303 1.00 51.50 86 SER A O 1
ATOM 669 N N . GLU A 1 87 ? -25.018 15.259 13.240 1.00 34.38 87 GLU A N 1
ATOM 670 C CA . GLU A 1 87 ? -24.801 16.666 12.992 1.00 34.38 87 GLU A CA 1
ATOM 671 C C . GLU A 1 87 ? -23.529 16.674 12.168 1.00 34.38 87 GLU A C 1
ATOM 673 O O . GLU A 1 87 ? -22.475 16.227 12.626 1.00 34.38 87 GLU A O 1
ATOM 678 N N . GLN A 1 88 ? -23.657 17.101 10.915 1.00 30.77 88 GLN A N 1
ATOM 679 C CA . GLN A 1 88 ? -22.516 17.473 10.103 1.00 30.77 88 GLN A CA 1
ATOM 680 C C . GLN A 1 88 ? -21.736 18.513 10.908 1.00 30.77 88 GLN A C 1
ATOM 682 O O . GLN A 1 88 ? -22.059 19.701 10.888 1.00 30.77 88 GLN A O 1
ATOM 687 N N . SER A 1 89 ? -20.736 18.056 11.662 1.00 27.41 89 SER A N 1
ATOM 688 C CA . SER A 1 89 ? -19.699 18.937 12.167 1.00 27.41 89 SER A CA 1
ATOM 689 C C . SER A 1 89 ? -19.152 19.652 10.937 1.00 27.41 89 SER A C 1
ATOM 691 O O . SER A 1 89 ? -18.916 18.990 9.920 1.00 27.41 89 SER A O 1
ATOM 693 N N . PRO A 1 90 ? -19.048 20.990 10.963 1.00 28.98 90 PRO A N 1
ATOM 694 C CA . PRO A 1 90 ? -18.582 21.732 9.810 1.00 28.98 90 PRO A CA 1
ATOM 695 C C . PRO A 1 90 ? -17.237 21.136 9.438 1.00 28.98 90 PRO A C 1
ATOM 697 O O . PRO A 1 90 ? -16.359 21.058 10.298 1.00 28.98 90 PRO A O 1
ATOM 700 N N . ALA A 1 91 ? -17.139 20.658 8.194 1.00 33.75 91 ALA A N 1
ATOM 701 C CA . ALA A 1 91 ? -15.900 20.205 7.597 1.00 33.75 91 ALA A CA 1
ATOM 702 C C . ALA A 1 91 ? -14.783 21.105 8.121 1.00 33.75 91 ALA A C 1
ATOM 704 O O . ALA A 1 91 ? -14.853 22.326 7.929 1.00 33.75 91 ALA A O 1
ATOM 705 N N . GLU A 1 92 ? -13.810 20.533 8.840 1.00 34.69 92 GLU A N 1
ATOM 706 C CA . GLU A 1 92 ? -12.540 21.221 9.004 1.00 34.69 92 GLU A CA 1
ATOM 707 C C . GLU A 1 92 ? -12.165 21.642 7.594 1.00 34.69 92 GLU A C 1
ATOM 709 O O . GLU A 1 92 ? -12.077 20.810 6.692 1.00 34.69 92 GLU A O 1
ATOM 714 N N . SER A 1 93 ? -12.145 22.951 7.368 1.00 34.34 93 SER A N 1
ATOM 715 C CA . SER A 1 93 ? -11.937 23.506 6.049 1.00 34.34 93 SER A CA 1
ATOM 716 C C . SER A 1 93 ? -10.596 22.978 5.566 1.00 34.34 93 SER A C 1
ATOM 718 O O . SER A 1 93 ? -9.552 23.459 6.008 1.00 34.34 93 SER A O 1
ATOM 720 N N . ASP A 1 94 ? -10.645 21.996 4.671 1.00 41.12 94 ASP A N 1
ATOM 721 C CA . ASP A 1 94 ? -9.509 21.308 4.056 1.00 41.12 94 ASP A CA 1
ATOM 722 C C . ASP A 1 94 ? -8.800 22.225 3.037 1.00 41.12 94 ASP A C 1
ATOM 724 O O . ASP A 1 94 ? -8.258 21.802 2.020 1.00 41.12 94 ASP A O 1
ATOM 728 N N . GLN A 1 95 ? -8.824 23.536 3.289 1.00 36.16 95 GLN A N 1
ATOM 729 C CA . GLN A 1 95 ? -8.050 24.508 2.545 1.00 36.16 95 GLN A CA 1
ATOM 730 C C . GLN A 1 95 ? -6.720 24.734 3.266 1.00 36.16 95 GLN A C 1
ATOM 732 O O . GLN A 1 95 ? -6.706 25.016 4.470 1.00 36.16 95 GLN A O 1
ATOM 737 N N . PRO A 1 96 ? -5.587 24.669 2.550 1.00 35.34 96 PRO A N 1
ATOM 738 C CA . PRO A 1 96 ? -4.308 25.050 3.124 1.00 35.34 96 PRO A CA 1
ATOM 739 C C . PRO A 1 96 ? -4.359 26.521 3.580 1.00 35.34 96 PRO A C 1
ATOM 741 O O . PRO A 1 96 ? -5.066 27.335 2.975 1.00 35.34 96 PRO A O 1
ATOM 744 N N . PRO A 1 97 ? -3.617 26.904 4.635 1.00 35.44 97 PRO A N 1
ATOM 745 C CA . PRO A 1 97 ? -3.617 28.278 5.115 1.00 35.44 97 PRO A CA 1
ATOM 746 C C . PRO A 1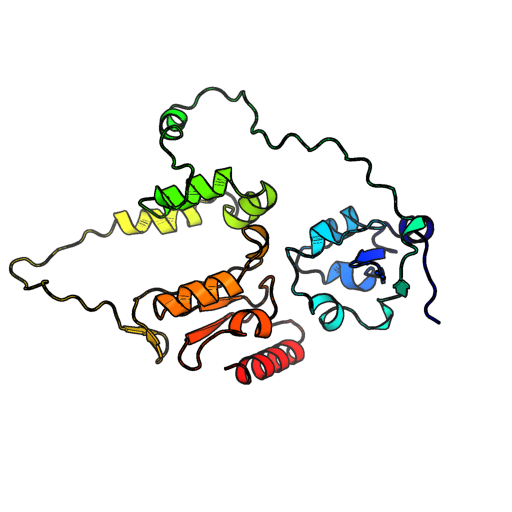 97 ? -3.098 29.223 4.023 1.00 35.44 97 PRO A C 1
ATOM 748 O O . PRO A 1 97 ? -1.905 29.269 3.725 1.00 35.44 97 PRO A O 1
ATOM 751 N N . ARG A 1 98 ? -3.996 30.043 3.463 1.00 41.34 98 ARG A N 1
ATOM 752 C CA . ARG A 1 98 ? -3.644 31.280 2.752 1.00 41.34 98 ARG A CA 1
ATOM 753 C C . ARG A 1 98 ? -3.103 32.282 3.770 1.00 41.34 98 ARG A C 1
ATOM 755 O O . ARG A 1 98 ? -3.866 33.093 4.283 1.00 41.34 98 ARG A O 1
ATOM 762 N N . ASN A 1 99 ? -1.822 32.158 4.118 1.00 41.81 99 ASN A N 1
ATOM 763 C CA . ASN A 1 99 ? -0.902 33.239 4.508 1.00 41.81 99 ASN A CA 1
ATOM 764 C C . ASN A 1 99 ? 0.314 32.661 5.249 1.00 41.81 99 ASN A C 1
ATOM 766 O O . ASN A 1 99 ? 0.444 32.776 6.466 1.00 41.81 99 ASN A O 1
ATOM 770 N N . ALA A 1 100 ? 1.254 32.108 4.490 1.00 38.69 100 ALA A N 1
ATOM 771 C CA . ALA A 1 100 ? 2.665 32.163 4.842 1.00 38.69 100 ALA A CA 1
ATOM 772 C C . ALA A 1 100 ? 3.364 32.916 3.707 1.00 38.69 100 ALA A C 1
ATOM 774 O O . ALA A 1 100 ? 2.974 32.792 2.549 1.00 38.69 100 ALA A O 1
ATOM 775 N N . LYS A 1 101 ? 4.307 33.788 4.061 1.00 36.38 101 LYS A N 1
ATOM 776 C CA . LYS A 1 101 ? 5.018 34.673 3.133 1.00 36.38 101 LYS A CA 1
ATOM 777 C C . LYS A 1 101 ? 5.542 33.873 1.937 1.00 36.38 101 LYS A C 1
ATOM 779 O O . LYS A 1 101 ? 6.130 32.819 2.138 1.00 36.38 101 LYS A O 1
ATOM 784 N N . VAL A 1 102 ? 5.300 34.404 0.740 1.00 33.34 102 VAL A N 1
ATOM 785 C CA . VAL A 1 102 ? 5.650 33.813 -0.556 1.00 33.34 102 VAL A CA 1
ATOM 786 C C . VAL A 1 102 ? 7.129 33.433 -0.567 1.00 33.34 102 VAL A C 1
ATOM 788 O O . VAL A 1 102 ? 8.000 34.304 -0.576 1.00 33.34 102 VAL A O 1
ATOM 791 N N . ASP A 1 103 ? 7.388 32.129 -0.533 1.00 38.94 103 ASP A N 1
ATOM 792 C CA . ASP A 1 103 ? 8.682 31.553 -0.874 1.00 38.94 103 ASP A CA 1
ATOM 793 C C . ASP A 1 103 ? 8.779 31.502 -2.412 1.00 38.94 103 ASP A C 1
ATOM 795 O O . ASP A 1 103 ? 7.805 31.103 -3.058 1.00 38.94 103 ASP A O 1
ATOM 799 N N . PRO A 1 104 ? 9.924 31.834 -3.036 1.00 38.22 104 PRO A N 1
ATOM 800 C CA . PRO A 1 104 ? 10.087 31.813 -4.498 1.00 38.22 104 PRO A CA 1
ATOM 801 C C . PRO A 1 104 ? 9.844 30.438 -5.149 1.00 38.22 104 PRO A C 1
ATOM 803 O O . PRO A 1 104 ? 9.736 30.340 -6.365 1.00 38.22 104 PRO A O 1
ATOM 806 N N . ALA A 1 105 ? 9.754 29.367 -4.355 1.00 46.56 105 ALA A N 1
ATOM 807 C CA . ALA A 1 105 ? 9.424 28.020 -4.817 1.00 46.56 105 ALA A CA 1
ATOM 808 C C . ALA A 1 105 ? 7.931 27.826 -5.167 1.00 46.56 105 ALA A C 1
ATOM 810 O O . ALA A 1 105 ? 7.583 26.826 -5.790 1.00 46.56 105 ALA A O 1
ATOM 811 N N . GLN A 1 106 ? 7.039 28.754 -4.792 1.00 42.03 106 GLN A N 1
ATOM 812 C CA . GLN A 1 106 ? 5.600 28.641 -5.074 1.00 42.03 106 GLN A CA 1
ATOM 813 C C . GLN A 1 106 ? 5.203 28.991 -6.518 1.00 42.03 106 GLN A C 1
ATOM 815 O O . GLN A 1 106 ? 4.124 28.589 -6.943 1.00 42.03 106 GLN A O 1
ATOM 820 N N . GLU A 1 107 ? 6.058 29.652 -7.307 1.00 37.78 107 GLU A N 1
ATOM 821 C CA . GLU A 1 107 ? 5.765 29.938 -8.727 1.00 37.78 107 GLU A CA 1
ATOM 822 C C . GLU A 1 107 ? 5.762 28.678 -9.617 1.00 37.78 107 GLU A C 1
ATOM 824 O O . GLU A 1 107 ? 5.195 28.700 -10.703 1.00 37.78 107 GLU A O 1
ATOM 829 N N . GLN A 1 108 ? 6.323 27.549 -9.164 1.00 42.03 108 GLN A N 1
ATOM 830 C CA . GLN A 1 108 ? 6.261 26.275 -9.902 1.00 42.03 108 GLN A CA 1
ATOM 831 C C . GLN A 1 108 ? 4.974 25.471 -9.649 1.00 42.03 108 GLN A C 1
ATOM 833 O O . GLN A 1 108 ? 4.716 24.499 -10.355 1.00 42.03 108 GLN A O 1
ATOM 838 N N . ALA A 1 109 ? 4.140 25.860 -8.678 1.00 45.53 109 ALA A N 1
ATOM 839 C CA . ALA A 1 109 ? 2.916 25.123 -8.354 1.00 45.53 109 ALA A CA 1
ATOM 840 C C . ALA A 1 109 ? 1.770 25.354 -9.363 1.00 45.53 109 ALA A C 1
ATOM 842 O O . ALA A 1 109 ? 0.848 24.539 -9.428 1.00 45.53 109 ALA A O 1
ATOM 843 N N . GLU A 1 110 ? 1.833 26.416 -10.176 1.00 49.34 110 GLU A N 1
ATOM 844 C CA . GLU A 1 110 ? 0.787 26.768 -11.153 1.00 49.34 110 GLU A CA 1
ATOM 845 C C . GLU A 1 110 ? 0.750 25.866 -12.402 1.00 49.34 110 GLU A C 1
ATOM 847 O O . GLU A 1 110 ? -0.209 25.944 -13.164 1.00 49.34 110 GLU A O 1
ATOM 852 N N . SER A 1 111 ? 1.735 24.984 -12.618 1.00 64.12 111 SER A N 1
ATOM 853 C CA . SER A 1 111 ? 1.782 24.102 -13.799 1.00 64.12 111 SER A CA 1
ATOM 854 C C . SER A 1 111 ? 1.539 22.620 -13.506 1.00 64.12 111 SER A C 1
ATOM 856 O O . SER A 1 111 ? 1.778 21.789 -14.378 1.00 64.12 111 SER A O 1
ATOM 858 N N . SER A 1 112 ? 1.135 22.263 -12.285 1.00 69.44 112 SER A N 1
ATOM 859 C CA . SER A 1 112 ? 0.882 20.859 -11.943 1.00 69.44 112 SER A CA 1
ATOM 860 C C . SER A 1 112 ? -0.452 20.393 -12.544 1.00 69.44 112 SER A C 1
ATOM 862 O O . SER A 1 112 ? -1.444 21.108 -12.383 1.00 69.44 112 SER A O 1
ATOM 864 N N . PRO A 1 113 ? -0.505 19.221 -13.202 1.00 84.44 113 PRO A N 1
ATOM 865 C CA . PRO A 1 113 ? -1.711 18.743 -13.874 1.00 84.44 113 PRO A CA 1
ATOM 866 C C . PRO A 1 113 ? -2.886 18.547 -12.907 1.00 84.44 113 PRO A C 1
ATOM 868 O O . PRO A 1 113 ? -2.701 18.376 -11.695 1.00 84.44 113 PRO A O 1
ATOM 871 N N . ASP A 1 114 ? -4.100 18.603 -13.459 1.00 89.19 114 ASP A N 1
ATOM 872 C CA . ASP A 1 114 ? -5.362 18.435 -12.721 1.00 89.19 114 ASP A CA 1
ATOM 873 C C . ASP A 1 114 ? -6.017 17.066 -12.973 1.00 89.19 114 ASP A C 1
ATOM 875 O O . ASP A 1 114 ? -6.895 16.652 -12.215 1.00 89.19 114 ASP A O 1
ATOM 879 N N . VAL A 1 115 ? -5.581 16.350 -14.013 1.00 93.00 115 VAL A N 1
ATOM 880 C CA . VAL A 1 115 ? -6.033 14.996 -14.356 1.00 93.00 115 VAL A CA 1
ATOM 881 C C . VAL A 1 115 ? -4.839 14.092 -14.649 1.00 93.00 115 VAL A C 1
ATOM 883 O O . VAL A 1 115 ? -3.767 14.564 -15.029 1.00 93.00 115 VAL A O 1
ATOM 886 N N . LEU A 1 116 ? -5.018 12.783 -14.455 1.00 91.38 116 LEU A N 1
ATOM 887 C CA . LEU A 1 116 ? -3.940 11.798 -14.574 1.00 91.38 116 LEU A CA 1
ATOM 888 C C . LEU A 1 116 ? -3.368 11.732 -15.998 1.00 91.38 116 LEU A C 1
ATOM 890 O O . LEU A 1 116 ? -2.177 11.493 -16.173 1.00 91.38 116 LEU A O 1
ATOM 894 N N . GLU A 1 117 ? -4.206 11.955 -17.008 1.00 95.25 117 GLU A N 1
ATOM 895 C CA . GLU A 1 117 ? -3.841 11.930 -18.425 1.00 95.25 117 GLU A CA 1
ATOM 896 C C . GLU A 1 117 ? -2.828 13.019 -18.805 1.00 95.25 117 GLU A C 1
ATOM 898 O O . GLU A 1 117 ? -2.094 12.852 -19.780 1.00 95.25 117 GLU A O 1
ATOM 903 N N . ASP A 1 118 ? -2.766 14.099 -18.023 1.00 94.25 118 ASP A N 1
ATOM 904 C CA . ASP A 1 118 ? -1.846 15.217 -18.237 1.00 94.25 118 ASP A CA 1
ATOM 905 C C . ASP A 1 118 ? -0.523 15.047 -17.462 1.00 94.25 118 ASP A C 1
ATOM 907 O O . ASP A 1 118 ? 0.411 15.828 -17.655 1.00 94.25 118 ASP A O 1
ATOM 911 N N . CYS A 1 119 ? -0.405 14.033 -16.595 1.00 95.12 119 CYS A N 1
ATOM 912 C CA . CYS A 1 119 ? 0.836 13.729 -15.882 1.00 95.12 119 CYS A CA 1
ATOM 913 C C . CYS A 1 119 ? 1.886 13.139 -16.834 1.00 95.12 119 CYS A C 1
ATOM 915 O O . CYS A 1 119 ? 1.676 12.090 -17.445 1.00 95.12 119 CYS A O 1
ATOM 917 N N . LEU A 1 120 ? 3.063 13.767 -16.917 1.00 95.62 120 LEU A N 1
ATOM 918 C CA . LEU A 1 120 ? 4.148 13.331 -17.805 1.00 95.62 120 LEU A CA 1
ATOM 919 C C . LEU A 1 120 ? 5.215 12.500 -17.085 1.00 95.62 120 LEU A C 1
ATOM 921 O O . LEU A 1 120 ? 6.013 11.814 -17.726 1.00 95.62 120 LEU A O 1
ATOM 925 N N . ASN A 1 121 ? 5.275 12.588 -15.759 1.00 95.00 121 ASN A N 1
ATOM 926 C CA . ASN A 1 121 ? 6.262 11.908 -14.928 1.00 95.00 121 ASN A CA 1
ATOM 927 C C . ASN A 1 121 ? 5.692 11.604 -13.525 1.00 95.00 121 ASN A C 1
ATOM 929 O O . ASN A 1 121 ? 4.550 11.933 -13.216 1.00 95.00 121 ASN A O 1
ATOM 933 N N . ILE A 1 122 ? 6.487 10.948 -12.675 1.00 94.69 122 ILE A N 1
ATOM 934 C CA . ILE A 1 122 ? 6.056 10.539 -11.327 1.00 94.69 122 ILE A CA 1
ATOM 935 C C . ILE A 1 122 ? 5.901 11.743 -10.380 1.00 94.69 122 ILE A C 1
ATOM 937 O O . ILE A 1 122 ? 5.035 11.704 -9.509 1.00 94.69 122 ILE A O 1
ATOM 941 N N . ASP A 1 123 ? 6.664 12.824 -10.570 1.00 94.12 123 ASP A N 1
ATOM 942 C CA . ASP A 1 123 ? 6.538 14.043 -9.759 1.00 94.12 123 ASP A CA 1
ATOM 943 C C . ASP A 1 123 ? 5.188 14.738 -10.022 1.00 94.12 123 ASP A C 1
ATOM 945 O O . ASP A 1 123 ? 4.544 15.217 -9.089 1.00 94.12 123 ASP A O 1
ATOM 949 N N . ASP A 1 124 ? 4.703 14.717 -11.269 1.00 95.69 124 ASP A N 1
ATOM 950 C CA . ASP A 1 124 ? 3.365 15.211 -11.622 1.00 95.69 124 ASP A CA 1
ATOM 951 C C . ASP A 1 124 ? 2.259 14.391 -10.943 1.00 95.69 124 ASP A C 1
ATOM 953 O O . ASP A 1 124 ? 1.273 14.954 -10.465 1.00 95.69 124 ASP A O 1
ATOM 957 N N . ILE A 1 125 ? 2.428 13.064 -10.873 1.00 95.31 125 ILE A N 1
ATOM 958 C CA . ILE A 1 125 ? 1.495 12.168 -10.173 1.00 95.31 125 ILE A CA 1
ATOM 959 C C . ILE A 1 125 ? 1.506 12.470 -8.669 1.00 95.31 125 ILE A C 1
ATOM 961 O O . ILE A 1 125 ? 0.442 12.539 -8.056 1.00 95.31 125 ILE A O 1
ATOM 965 N N . GLU A 1 126 ? 2.679 12.693 -8.066 1.00 94.44 126 GLU A N 1
ATOM 966 C CA . GLU A 1 126 ? 2.795 13.086 -6.655 1.00 94.44 126 GLU A CA 1
ATOM 967 C C . GLU A 1 126 ? 2.123 14.445 -6.390 1.00 94.44 126 GLU A C 1
ATOM 969 O O . GLU A 1 126 ? 1.391 14.600 -5.405 1.00 94.44 126 GLU A O 1
ATOM 974 N N . ALA A 1 127 ? 2.308 15.421 -7.282 1.00 94.44 127 ALA A N 1
ATOM 975 C CA . ALA A 1 127 ? 1.681 16.736 -7.183 1.00 94.44 127 ALA A CA 1
ATOM 976 C C . ALA A 1 127 ? 0.150 16.655 -7.308 1.00 94.44 127 ALA A C 1
ATOM 978 O O . ALA A 1 127 ? -0.567 17.252 -6.500 1.00 94.44 127 ALA A O 1
ATOM 979 N N . LEU A 1 128 ? -0.360 15.877 -8.267 1.00 94.19 128 LEU A N 1
ATOM 980 C CA . LEU A 1 128 ? -1.794 15.631 -8.424 1.00 94.19 128 LEU A CA 1
ATOM 981 C C . LEU A 1 128 ? -2.372 14.906 -7.201 1.00 94.19 128 LEU A C 1
ATOM 983 O O . LEU A 1 128 ? -3.402 15.320 -6.661 1.00 94.19 128 LEU A O 1
ATOM 987 N N . ALA A 1 129 ? -1.694 13.866 -6.709 1.00 93.31 129 ALA A N 1
ATOM 988 C CA . ALA A 1 129 ? -2.104 13.136 -5.512 1.00 93.31 129 ALA A CA 1
ATOM 989 C C . ALA A 1 129 ? -2.152 14.056 -4.285 1.00 93.31 129 ALA A C 1
ATOM 991 O O . ALA A 1 129 ? -3.113 13.997 -3.524 1.00 93.31 129 ALA A O 1
ATOM 992 N N . THR A 1 130 ? -1.182 14.965 -4.139 1.00 93.12 130 THR A N 1
ATOM 993 C CA . THR A 1 130 ? -1.132 15.962 -3.054 1.00 93.12 130 THR A CA 1
ATOM 994 C C . THR A 1 130 ? -2.365 16.868 -3.019 1.00 93.12 130 THR A C 1
ATOM 996 O O . THR A 1 130 ? -2.787 17.271 -1.937 1.00 93.12 130 THR A O 1
ATOM 999 N N . LYS A 1 131 ? -2.971 17.164 -4.176 1.00 91.69 131 LYS A N 1
ATOM 1000 C CA . LYS A 1 131 ? -4.230 17.923 -4.267 1.00 91.69 131 LYS A CA 1
ATOM 1001 C C . LYS A 1 131 ? -5.477 17.063 -4.017 1.00 91.69 131 LYS A C 1
ATOM 1003 O O . LYS A 1 131 ? -6.520 17.609 -3.671 1.00 91.69 131 LYS A O 1
ATOM 1008 N N . SER A 1 132 ? -5.389 15.755 -4.260 1.00 90.75 132 SER A N 1
ATOM 1009 C CA . SER A 1 132 ? -6.559 14.879 -4.429 1.00 90.75 132 SER A CA 1
ATOM 1010 C C . SER A 1 132 ? -6.880 14.020 -3.207 1.00 90.75 132 SER A C 1
ATOM 1012 O O . SER A 1 132 ? -8.048 13.732 -2.952 1.00 90.75 132 SER A O 1
ATOM 1014 N N . ILE A 1 133 ? -5.866 13.578 -2.460 1.00 92.19 133 ILE A N 1
ATOM 1015 C CA . ILE A 1 133 ? -6.060 12.702 -1.296 1.00 92.19 133 ILE A CA 1
ATOM 1016 C C . ILE A 1 133 ? -6.248 13.516 -0.014 1.00 92.19 133 ILE A C 1
ATOM 1018 O O . ILE A 1 133 ? -5.797 14.655 0.093 1.00 92.19 133 ILE A O 1
ATOM 1022 N N . SER A 1 134 ? -6.876 12.910 0.998 1.00 92.50 134 SER A N 1
ATOM 1023 C CA . SER A 1 134 ? -7.039 13.560 2.304 1.00 92.50 134 SER A CA 1
ATOM 1024 C C . SER A 1 134 ? -5.690 13.928 2.929 1.00 92.50 134 SER A C 1
ATOM 1026 O O . SER A 1 134 ? -4.686 13.228 2.761 1.00 92.50 134 SER A O 1
ATOM 1028 N N . ARG A 1 135 ? -5.670 14.975 3.758 1.00 89.62 135 ARG A N 1
ATOM 1029 C CA . ARG A 1 135 ? -4.456 15.399 4.471 1.00 89.62 135 ARG A CA 1
ATOM 1030 C C . ARG A 1 135 ? -3.849 14.292 5.340 1.00 89.62 135 ARG A C 1
ATOM 1032 O O . ARG A 1 135 ? -2.628 14.214 5.472 1.00 89.62 135 ARG A O 1
ATOM 1039 N N . LYS A 1 136 ? -4.691 13.420 5.907 1.00 87.56 136 LYS A N 1
ATOM 1040 C CA . LYS A 1 136 ? -4.271 12.238 6.677 1.00 87.56 136 LYS A CA 1
ATOM 1041 C C . LYS A 1 136 ? -3.539 11.229 5.790 1.00 87.56 136 LYS A C 1
ATOM 1043 O O . LYS A 1 136 ? -2.448 10.795 6.152 1.00 87.56 136 LYS A O 1
ATOM 1048 N N . ALA A 1 137 ? -4.112 10.887 4.635 1.00 91.38 137 ALA A N 1
ATOM 1049 C CA . ALA A 1 137 ? -3.489 9.980 3.671 1.00 91.38 137 ALA A CA 1
ATOM 1050 C C . ALA A 1 137 ? -2.168 10.553 3.142 1.00 91.38 137 ALA A C 1
ATOM 1052 O O . ALA A 1 137 ? -1.150 9.865 3.145 1.00 91.38 137 ALA A O 1
ATOM 1053 N N . TRP A 1 138 ? -2.155 11.842 2.787 1.00 94.12 138 TRP A N 1
ATOM 1054 C CA . TRP A 1 138 ? -0.942 12.529 2.353 1.00 94.12 138 TRP A CA 1
ATOM 1055 C C . TRP A 1 138 ? 0.141 12.527 3.431 1.00 94.12 138 TRP A C 1
ATOM 1057 O O . TRP A 1 138 ? 1.283 12.175 3.154 1.00 94.12 138 TRP A O 1
ATOM 1067 N N . GLY A 1 139 ? -0.217 12.841 4.680 1.00 93.00 139 GLY A N 1
ATOM 1068 C CA . GLY A 1 139 ? 0.709 12.779 5.808 1.00 93.00 139 GLY A CA 1
ATOM 1069 C C . GLY A 1 139 ? 1.301 11.381 6.007 1.00 93.00 139 GLY A C 1
ATOM 1070 O O . GLY A 1 139 ? 2.497 11.261 6.258 1.00 93.00 139 GLY A O 1
ATOM 1071 N N . TYR A 1 140 ? 0.503 10.324 5.839 1.00 92.19 140 TYR A N 1
ATOM 1072 C CA . TYR A 1 140 ? 0.982 8.945 5.935 1.00 92.19 140 TYR A CA 1
ATOM 1073 C C . TYR A 1 140 ? 1.942 8.576 4.790 1.00 92.19 140 TYR A C 1
ATOM 1075 O O . TYR A 1 140 ? 3.032 8.082 5.059 1.00 92.19 140 TYR A O 1
ATOM 1083 N N . TYR A 1 141 ? 1.589 8.864 3.533 1.00 94.62 141 TYR A N 1
ATOM 1084 C CA . TYR A 1 141 ? 2.394 8.459 2.371 1.00 94.62 141 TYR A CA 1
ATOM 1085 C C . TYR A 1 141 ? 3.624 9.331 2.121 1.00 94.62 141 TYR A C 1
ATOM 1087 O O . TYR A 1 141 ? 4.681 8.825 1.746 1.00 94.62 141 TYR A O 1
ATOM 1095 N N . TYR A 1 142 ? 3.502 10.647 2.292 1.00 93.50 142 TYR A N 1
ATOM 1096 C CA . TYR A 1 142 ? 4.588 11.573 1.986 1.00 93.50 142 TYR A CA 1
ATOM 1097 C C . TYR A 1 142 ? 5.625 11.649 3.115 1.00 93.50 142 TYR A C 1
ATOM 1099 O O . TYR A 1 142 ? 6.784 11.991 2.857 1.00 93.50 142 TYR A O 1
ATOM 1107 N N . SER A 1 143 ? 5.250 11.347 4.360 1.00 93.31 143 SER A N 1
ATOM 1108 C CA . SER A 1 143 ? 6.185 11.434 5.484 1.00 93.31 143 SER A CA 1
ATOM 1109 C C . SER A 1 143 ? 7.347 10.438 5.382 1.00 93.31 143 SER A C 1
ATOM 1111 O O . SER A 1 143 ? 7.328 9.447 4.655 1.00 93.31 143 SER A O 1
ATOM 1113 N N . ALA A 1 144 ? 8.407 10.740 6.122 1.00 95.25 144 ALA A N 1
ATOM 1114 C CA . ALA A 1 144 ? 9.500 9.834 6.435 1.00 95.25 144 ALA A CA 1
ATOM 1115 C C . ALA A 1 144 ? 9.997 10.171 7.848 1.00 95.25 144 ALA A C 1
ATOM 1117 O O . ALA A 1 144 ? 9.473 11.077 8.496 1.00 95.25 144 ALA A O 1
ATOM 1118 N N . SER A 1 145 ? 10.996 9.443 8.338 1.00 94.38 145 SER A N 1
ATOM 1119 C CA . SER A 1 145 ? 11.557 9.689 9.667 1.00 94.38 145 SER A CA 1
ATOM 1120 C C . SER A 1 145 ? 12.182 11.083 9.783 1.00 94.38 145 SER A C 1
ATOM 1122 O O . SER A 1 145 ? 12.944 11.499 8.904 1.00 94.38 145 SER A O 1
ATOM 1124 N N . ASP A 1 146 ? 11.874 11.750 10.897 1.00 95.38 146 ASP A N 1
ATOM 1125 C CA . ASP A 1 146 ? 12.417 13.040 11.326 1.00 95.38 146 ASP A CA 1
ATOM 1126 C C . ASP A 1 146 ? 12.465 14.080 10.187 1.00 95.38 146 ASP A C 1
ATOM 1128 O O . ASP A 1 146 ? 11.432 14.484 9.656 1.00 95.38 146 ASP A O 1
ATOM 1132 N N . ASP A 1 147 ? 13.663 14.493 9.776 1.00 95.12 147 ASP A N 1
ATOM 1133 C CA . ASP A 1 147 ? 13.883 15.634 8.881 1.00 95.12 147 ASP A CA 1
ATOM 1134 C C . ASP A 1 147 ? 13.831 15.278 7.379 1.00 95.12 147 ASP A C 1
ATOM 1136 O O . ASP A 1 147 ? 14.273 16.058 6.533 1.00 95.12 147 ASP A O 1
ATOM 1140 N N . LEU A 1 148 ? 13.354 14.079 7.012 1.00 94.56 148 LEU A N 1
ATOM 1141 C CA . LEU A 1 148 ? 13.246 13.590 5.621 1.00 94.56 148 LEU A CA 1
ATOM 1142 C C . LEU A 1 148 ? 14.582 13.512 4.845 1.00 94.56 148 LEU A C 1
ATOM 1144 O O . LEU A 1 148 ? 14.588 13.331 3.620 1.00 94.56 148 LEU A O 1
ATOM 1148 N N . ILE A 1 149 ? 15.725 13.623 5.535 1.00 97.25 149 ILE A N 1
ATOM 1149 C CA . ILE A 1 149 ? 17.060 13.681 4.915 1.00 97.25 149 ILE A CA 1
ATOM 1150 C C . ILE A 1 149 ? 17.318 12.431 4.071 1.00 97.25 149 ILE A C 1
ATOM 1152 O O . ILE A 1 149 ? 17.659 12.543 2.893 1.00 97.25 149 ILE A O 1
ATOM 1156 N N . SER A 1 150 ? 17.098 11.240 4.636 1.00 97.69 150 SER A N 1
ATOM 1157 C CA . SER A 1 150 ? 17.317 9.975 3.924 1.00 97.69 150 SER A CA 1
ATOM 1158 C C . SER A 1 150 ? 16.363 9.799 2.740 1.00 97.69 150 SER A C 1
ATOM 1160 O O . SER A 1 150 ? 16.804 9.374 1.676 1.00 97.69 150 SER A O 1
ATOM 1162 N N . LYS A 1 151 ? 15.083 10.191 2.877 1.00 96.12 151 LYS A N 1
ATOM 1163 C CA . LYS A 1 151 ? 14.110 10.181 1.765 1.00 96.12 151 LYS A CA 1
ATOM 1164 C C . LYS A 1 151 ? 14.619 11.033 0.600 1.00 96.12 151 LYS A C 1
ATOM 1166 O O . LYS A 1 151 ? 14.679 10.567 -0.533 1.00 96.12 151 LYS A O 1
ATOM 1171 N N . THR A 1 152 ? 15.048 12.260 0.891 1.00 95.81 152 THR A N 1
ATOM 1172 C CA . THR A 1 152 ? 15.572 13.192 -0.119 1.00 95.81 152 THR A CA 1
ATOM 1173 C C . THR A 1 152 ? 16.865 12.673 -0.751 1.00 95.81 152 THR A C 1
ATOM 1175 O O . THR A 1 152 ? 17.053 12.759 -1.967 1.00 95.81 152 THR A O 1
ATOM 1178 N N . PHE A 1 153 ? 17.764 12.116 0.064 1.00 97.25 153 PHE A N 1
ATOM 1179 C CA . PHE A 1 153 ? 19.038 11.578 -0.401 1.00 97.25 153 PHE A CA 1
ATOM 1180 C C . PHE A 1 153 ? 18.858 10.373 -1.332 1.00 97.25 153 PHE A C 1
ATOM 1182 O O . PHE A 1 153 ? 19.514 10.328 -2.371 1.00 97.25 153 PHE A O 1
ATOM 1189 N N . ASN A 1 154 ? 17.935 9.457 -1.022 1.00 97.25 154 ASN A N 1
ATOM 1190 C CA . ASN A 1 154 ? 17.654 8.275 -1.846 1.00 97.25 154 ASN A CA 1
ATOM 1191 C C . ASN A 1 154 ? 17.295 8.631 -3.299 1.00 97.25 154 ASN A C 1
ATOM 1193 O O . ASN A 1 154 ? 17.680 7.904 -4.209 1.00 97.25 154 ASN A O 1
ATOM 1197 N N . ASN A 1 155 ? 16.625 9.765 -3.529 1.00 93.88 155 ASN A N 1
ATOM 1198 C CA . ASN A 1 155 ? 16.328 10.253 -4.879 1.00 93.88 155 ASN A CA 1
ATOM 1199 C C . ASN A 1 155 ? 17.526 10.980 -5.508 1.00 93.88 155 ASN A C 1
ATOM 1201 O O . ASN A 1 155 ? 17.898 10.723 -6.653 1.00 93.88 155 ASN A O 1
ATOM 1205 N N . ARG A 1 156 ? 18.174 11.880 -4.757 1.00 96.25 156 ARG A N 1
ATOM 1206 C CA . ARG A 1 156 ? 19.258 12.723 -5.293 1.00 96.25 156 ARG A CA 1
ATOM 1207 C C . ARG A 1 156 ? 20.541 11.958 -5.591 1.00 96.25 156 ARG A C 1
ATOM 1209 O O . ARG A 1 156 ? 21.279 12.359 -6.487 1.00 96.25 156 ARG A O 1
ATOM 1216 N N . VAL A 1 157 ? 20.821 10.866 -4.878 1.00 97.81 157 VAL A N 1
ATOM 1217 C CA . VAL A 1 157 ? 22.074 10.112 -5.041 1.00 97.81 157 VAL A CA 1
ATOM 1218 C C . VAL A 1 157 ? 22.263 9.604 -6.474 1.00 97.81 157 VAL A C 1
ATOM 1220 O O . VAL A 1 157 ? 23.390 9.592 -6.965 1.00 97.81 157 VAL A O 1
ATOM 1223 N N . TYR A 1 158 ? 21.184 9.291 -7.198 1.00 96.75 158 TYR A N 1
ATOM 1224 C CA . TYR A 1 158 ? 21.260 8.856 -8.596 1.00 96.75 158 TYR A CA 1
ATOM 1225 C C . TYR A 1 158 ? 21.823 9.927 -9.540 1.00 96.75 158 TYR A C 1
ATOM 1227 O O . TYR A 1 158 ? 22.452 9.581 -10.535 1.00 96.75 158 TYR A O 1
ATOM 1235 N N . GLN A 1 159 ? 21.708 11.217 -9.204 1.00 96.75 159 GLN A N 1
ATOM 1236 C CA . GLN A 1 159 ? 22.298 12.311 -9.992 1.00 96.75 159 GLN A CA 1
ATOM 1237 C C . GLN A 1 159 ? 23.834 12.320 -9.936 1.00 96.75 159 GLN A C 1
ATOM 1239 O O . GLN A 1 159 ? 24.482 12.949 -10.771 1.00 96.75 159 GLN A O 1
ATOM 1244 N N . SER A 1 160 ? 24.434 11.606 -8.975 1.00 97.56 160 SER A N 1
ATOM 1245 C CA . SER A 1 160 ? 25.888 11.409 -8.916 1.00 97.56 160 SER A CA 1
ATOM 1246 C C . SER A 1 160 ? 26.397 10.362 -9.915 1.00 97.56 160 SER A C 1
ATOM 1248 O O . SER A 1 160 ? 27.606 10.244 -10.119 1.00 97.56 160 SER A O 1
ATOM 1250 N N . ILE A 1 161 ? 25.492 9.614 -10.555 1.00 97.75 161 ILE A N 1
ATOM 1251 C CA . ILE A 1 161 ? 25.811 8.553 -11.508 1.00 97.75 161 ILE A CA 1
ATOM 1252 C C . ILE A 1 161 ? 25.482 9.051 -12.917 1.00 97.75 161 ILE A C 1
ATOM 1254 O O . ILE A 1 161 ? 24.323 9.200 -13.294 1.00 97.75 161 ILE A O 1
ATOM 1258 N N . LEU A 1 162 ? 26.518 9.292 -13.722 1.00 97.94 162 LEU A N 1
ATOM 1259 C CA . LEU A 1 162 ? 26.359 9.682 -15.122 1.00 97.94 162 LEU A CA 1
ATOM 1260 C C . LEU A 1 162 ? 26.335 8.456 -16.038 1.00 97.94 162 LEU A C 1
ATOM 1262 O O . LEU A 1 162 ? 27.109 7.512 -15.872 1.00 97.94 162 LEU A O 1
ATOM 1266 N N . MET A 1 163 ? 25.490 8.507 -17.066 1.00 96.81 163 MET A N 1
ATOM 1267 C CA . MET A 1 163 ? 25.442 7.477 -18.102 1.00 96.81 163 MET A CA 1
ATOM 1268 C C . MET A 1 163 ? 26.561 7.688 -19.127 1.00 96.81 163 MET A C 1
ATOM 1270 O O . MET A 1 163 ? 26.797 8.803 -19.590 1.00 96.81 163 MET A O 1
ATOM 1274 N N . ARG A 1 164 ? 27.212 6.598 -19.549 1.00 97.94 164 ARG A N 1
ATOM 1275 C CA . ARG A 1 164 ? 28.125 6.582 -20.704 1.00 97.94 164 ARG A CA 1
ATOM 1276 C C . ARG A 1 164 ? 27.480 5.804 -21.859 1.00 97.94 164 ARG A C 1
ATO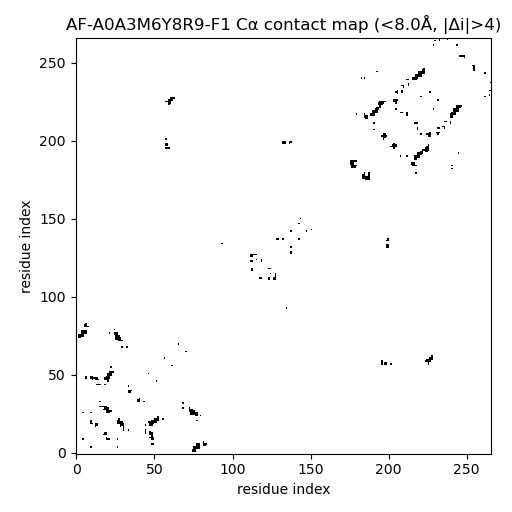M 1278 O O . ARG A 1 164 ? 27.793 4.620 -22.025 1.00 97.94 164 ARG A O 1
ATOM 1285 N N . PRO A 1 165 ? 26.555 6.414 -22.624 1.00 97.12 165 PRO A N 1
ATOM 1286 C CA . PRO A 1 165 ? 25.835 5.713 -23.680 1.00 97.12 165 PRO A CA 1
ATOM 1287 C C . PRO A 1 165 ? 26.797 5.223 -24.767 1.00 97.12 165 PRO A C 1
ATOM 1289 O O . PRO A 1 165 ? 27.795 5.870 -25.087 1.00 97.12 165 PRO A O 1
ATOM 1292 N N . ARG A 1 166 ? 26.495 4.058 -25.342 1.00 97.88 166 ARG A N 1
ATOM 1293 C CA . ARG A 1 166 ? 27.225 3.525 -26.497 1.00 97.88 166 ARG A CA 1
ATOM 1294 C C . ARG A 1 166 ? 26.541 3.997 -27.775 1.00 97.88 166 ARG A C 1
ATOM 1296 O O . ARG A 1 166 ? 25.327 3.886 -27.890 1.00 97.88 166 ARG A O 1
ATOM 1303 N N . ILE A 1 167 ? 27.325 4.511 -28.716 1.00 97.50 167 ILE A N 1
ATOM 1304 C CA . ILE A 1 167 ? 26.841 4.977 -30.021 1.00 97.50 167 ILE A CA 1
ATOM 1305 C C . ILE A 1 167 ? 27.003 3.890 -31.089 1.00 97.50 167 ILE A C 1
ATOM 1307 O O . ILE A 1 167 ? 27.777 2.953 -30.901 1.00 97.50 167 ILE A O 1
ATOM 1311 N N . PHE A 1 168 ? 26.286 4.035 -32.208 1.00 97.00 168 PHE A N 1
ATOM 1312 C CA . PHE A 1 168 ? 26.265 3.070 -33.320 1.00 97.00 168 PHE A CA 1
ATOM 1313 C C . PHE A 1 168 ? 25.851 1.643 -32.909 1.00 97.00 168 PHE A C 1
ATOM 1315 O O . PHE A 1 168 ? 26.285 0.663 -33.510 1.00 97.00 168 PHE A O 1
ATOM 1322 N N . VAL A 1 169 ? 25.005 1.529 -31.883 1.00 97.56 169 VAL A N 1
ATOM 1323 C CA . VAL A 1 169 ? 24.325 0.286 -31.501 1.00 97.56 169 VAL A CA 1
ATOM 1324 C C . VAL A 1 169 ? 22.921 0.321 -32.099 1.00 97.56 169 VAL A C 1
ATOM 1326 O O . VAL A 1 169 ? 22.234 1.334 -31.978 1.00 97.56 169 VAL A O 1
ATOM 1329 N N . ASP A 1 170 ? 22.502 -0.762 -32.753 1.00 97.31 170 ASP A N 1
ATOM 1330 C CA . ASP A 1 170 ? 21.119 -0.903 -33.211 1.00 97.31 170 ASP A CA 1
ATOM 1331 C C . ASP A 1 170 ? 20.197 -1.104 -32.001 1.00 97.31 170 ASP A C 1
ATOM 1333 O O . ASP A 1 170 ? 20.224 -2.147 -31.349 1.00 97.31 170 ASP A O 1
ATOM 1337 N N . CYS A 1 171 ? 19.406 -0.076 -31.701 1.00 96.50 171 CYS A N 1
ATOM 1338 C CA . CYS A 1 171 ? 18.413 -0.067 -30.629 1.00 96.50 171 CYS A CA 1
ATOM 1339 C C . CYS A 1 171 ? 16.977 -0.054 -31.182 1.00 96.50 171 CYS A C 1
ATOM 1341 O O . CYS A 1 171 ? 16.061 0.375 -30.486 1.00 96.50 171 CYS A O 1
ATOM 1343 N N . SER A 1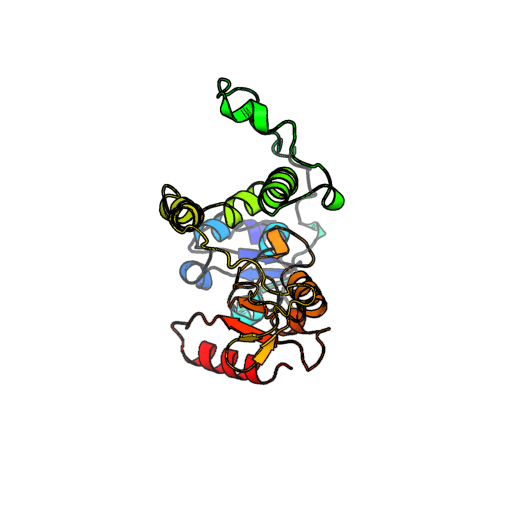 172 ? 16.761 -0.489 -32.430 1.00 97.56 172 SER A N 1
ATOM 1344 C CA . SER A 1 172 ? 15.417 -0.581 -33.030 1.00 97.56 172 SER A CA 1
ATOM 1345 C C . SER A 1 172 ? 14.495 -1.556 -32.291 1.00 97.56 172 SER A C 1
ATOM 1347 O O . SER A 1 172 ? 13.272 -1.443 -32.369 1.00 97.56 172 SER A O 1
ATOM 1349 N N . ARG A 1 173 ? 15.079 -2.506 -31.553 1.00 97.12 173 ARG A N 1
ATOM 1350 C CA . ARG A 1 173 ? 14.382 -3.432 -30.661 1.00 97.12 173 ARG A CA 1
ATOM 1351 C C . ARG A 1 173 ? 15.041 -3.402 -29.290 1.00 97.12 173 ARG A C 1
ATOM 1353 O O . ARG A 1 173 ? 16.243 -3.629 -29.175 1.00 97.12 173 ARG A O 1
ATOM 1360 N N . VAL A 1 174 ? 14.240 -3.157 -28.262 1.00 96.81 174 VAL A N 1
ATOM 1361 C CA . VAL A 1 174 ? 14.658 -3.163 -26.859 1.00 96.81 174 VAL A CA 1
ATOM 1362 C C . VAL A 1 174 ? 13.759 -4.137 -26.112 1.00 96.81 174 VAL A C 1
ATOM 1364 O O . VAL A 1 174 ? 12.552 -4.157 -26.339 1.00 96.81 174 VAL A O 1
ATOM 1367 N N . ASP A 1 175 ? 14.360 -4.950 -25.251 1.00 97.50 175 ASP A N 1
ATOM 1368 C CA . ASP A 1 175 ? 13.662 -5.874 -24.365 1.00 97.50 175 ASP A CA 1
ATOM 1369 C C . ASP A 1 175 ? 14.030 -5.518 -22.921 1.00 97.50 175 ASP A C 1
ATOM 1371 O O . ASP A 1 175 ? 15.204 -5.550 -22.547 1.00 97.50 175 ASP A O 1
ATOM 1375 N N . THR A 1 176 ? 13.033 -5.108 -22.141 1.00 97.81 176 THR A N 1
ATOM 1376 C CA . THR A 1 176 ? 13.175 -4.747 -20.723 1.00 97.81 176 THR A CA 1
ATOM 1377 C C . THR A 1 176 ? 12.888 -5.915 -19.788 1.00 97.81 176 THR A C 1
ATOM 1379 O O . THR A 1 176 ? 13.051 -5.781 -18.573 1.00 97.81 176 THR A O 1
ATOM 1382 N N . SER A 1 177 ? 12.466 -7.053 -20.339 1.00 98.06 177 SER A N 1
ATOM 1383 C CA . SER A 1 177 ? 12.088 -8.218 -19.563 1.00 98.06 177 SER A CA 1
ATOM 1384 C C . SER A 1 177 ? 13.300 -8.835 -18.866 1.00 98.06 177 SER A C 1
ATOM 1386 O O . SER A 1 177 ? 14.428 -8.840 -19.362 1.00 98.06 177 SER A O 1
ATOM 1388 N N . THR A 1 178 ? 13.074 -9.382 -17.678 1.00 98.06 178 THR A N 1
ATOM 1389 C CA . THR A 1 178 ? 14.135 -9.946 -16.836 1.00 98.06 178 THR A CA 1
ATOM 1390 C C . THR A 1 178 ? 13.558 -11.006 -15.900 1.00 98.06 178 THR A C 1
ATOM 1392 O O . THR A 1 178 ? 12.423 -11.448 -16.076 1.00 98.06 178 THR A O 1
ATOM 1395 N N . THR A 1 179 ? 14.344 -11.458 -14.928 1.00 97.75 179 THR A N 1
ATOM 1396 C CA . THR A 1 179 ? 13.882 -12.342 -13.860 1.00 97.75 179 THR A CA 1
ATOM 1397 C C . THR A 1 179 ? 14.045 -11.688 -12.496 1.00 97.75 179 THR A C 1
ATOM 1399 O O . THR A 1 179 ? 15.143 -11.237 -12.164 1.00 97.75 179 THR A O 1
ATOM 1402 N N . LEU A 1 180 ? 12.996 -11.714 -11.675 1.00 96.00 180 LEU A N 1
ATOM 1403 C CA . LEU A 1 180 ? 13.025 -11.300 -10.272 1.00 96.00 180 LEU A CA 1
ATOM 1404 C C . LEU A 1 180 ? 12.775 -12.522 -9.387 1.00 96.00 180 LEU A C 1
ATOM 1406 O O . LEU A 1 180 ? 11.725 -13.156 -9.465 1.00 96.00 180 LEU A O 1
ATOM 1410 N N . VAL A 1 181 ? 13.764 -12.882 -8.562 1.00 94.38 181 VAL A N 1
ATOM 1411 C CA . VAL A 1 181 ? 13.699 -14.048 -7.652 1.00 94.38 181 VAL A CA 1
ATOM 1412 C C . VAL A 1 181 ? 13.300 -15.343 -8.391 1.00 94.38 181 VAL A C 1
ATOM 1414 O O . VAL A 1 181 ? 12.509 -16.144 -7.911 1.00 94.38 181 VAL A O 1
ATOM 1417 N N . GLY A 1 182 ? 13.832 -15.538 -9.602 1.00 95.75 182 GLY A N 1
ATOM 1418 C CA . GLY A 1 182 ? 13.552 -16.713 -10.439 1.00 95.75 182 GLY A CA 1
ATOM 1419 C C . GLY A 1 182 ? 12.269 -16.643 -11.278 1.00 95.75 182 GLY A C 1
ATOM 1420 O O . GLY A 1 182 ? 12.068 -17.518 -12.114 1.00 95.75 182 GLY A O 1
ATOM 1421 N N . ASN A 1 183 ? 11.448 -15.601 -11.126 1.00 95.69 183 ASN A N 1
ATOM 1422 C CA . ASN A 1 183 ? 10.211 -15.423 -11.889 1.00 95.69 183 ASN A CA 1
ATOM 1423 C C . ASN A 1 183 ? 10.420 -14.481 -13.072 1.00 95.69 183 ASN A C 1
ATOM 1425 O O . ASN A 1 183 ? 11.094 -13.459 -12.932 1.00 95.69 183 ASN A O 1
ATOM 1429 N N . LYS A 1 184 ? 9.841 -14.811 -14.228 1.00 97.38 184 LYS A N 1
ATOM 1430 C CA . LYS A 1 184 ? 9.879 -13.957 -15.420 1.00 97.38 184 LYS A CA 1
ATOM 1431 C C . LYS A 1 184 ? 8.967 -12.742 -15.218 1.00 97.38 184 LYS A C 1
ATOM 1433 O O . LYS A 1 184 ? 7.838 -12.906 -14.784 1.00 97.38 184 LYS A O 1
ATOM 1438 N N . VAL A 1 185 ? 9.466 -11.557 -15.560 1.00 97.50 185 VAL A N 1
ATOM 1439 C CA . VAL A 1 185 ? 8.715 -10.291 -15.587 1.00 97.50 185 VAL A CA 1
ATOM 1440 C C . VAL A 1 185 ? 9.074 -9.509 -16.850 1.00 97.50 185 VAL A C 1
ATOM 1442 O O . VAL A 1 185 ? 10.186 -9.669 -17.373 1.00 97.50 185 VAL A O 1
ATOM 1445 N N . ASP A 1 186 ? 8.179 -8.640 -17.320 1.00 97.94 186 ASP A N 1
ATOM 1446 C CA . ASP A 1 186 ? 8.408 -7.854 -18.547 1.00 97.94 186 ASP A CA 1
ATOM 1447 C C . ASP A 1 186 ? 9.047 -6.481 -18.284 1.00 97.94 186 ASP A C 1
ATOM 1449 O O . ASP A 1 186 ? 9.569 -5.833 -19.199 1.00 97.94 186 ASP A O 1
ATOM 1453 N N . VAL A 1 187 ? 9.109 -6.080 -17.012 1.00 97.75 187 VAL A N 1
ATOM 1454 C CA . VAL A 1 187 ? 9.735 -4.834 -16.561 1.00 97.75 187 VAL A CA 1
ATOM 1455 C C . VAL A 1 187 ? 10.750 -5.072 -15.432 1.00 97.75 187 VAL A C 1
ATOM 1457 O O . VAL A 1 187 ? 10.554 -5.954 -14.596 1.00 97.75 187 VAL A O 1
ATOM 1460 N N . PRO A 1 188 ? 11.841 -4.284 -15.352 1.00 97.44 188 PRO A N 1
ATOM 1461 C CA . PRO A 1 188 ? 12.914 -4.479 -14.376 1.00 97.44 188 PRO A CA 1
ATOM 1462 C C . PRO A 1 188 ? 12.644 -3.761 -13.041 1.00 97.44 188 PRO A C 1
ATOM 1464 O O . PRO A 1 188 ? 13.575 -3.334 -12.360 1.00 97.44 188 PRO A O 1
ATOM 1467 N N . PHE A 1 189 ? 11.374 -3.596 -12.678 1.00 97.12 189 PHE A N 1
ATOM 1468 C CA . PHE A 1 189 ? 10.930 -2.991 -11.425 1.00 97.12 189 PHE A CA 1
ATOM 1469 C C . PHE A 1 189 ? 9.719 -3.752 -10.880 1.00 97.12 189 PHE A C 1
ATOM 1471 O O . PHE A 1 189 ? 9.121 -4.579 -11.566 1.00 97.12 189 PHE A O 1
ATOM 1478 N N . PHE A 1 190 ? 9.367 -3.482 -9.630 1.00 97.75 190 PHE A N 1
ATOM 1479 C CA . PHE A 1 190 ? 8.233 -4.098 -8.949 1.00 97.75 190 PHE A CA 1
ATOM 1480 C C . PHE A 1 190 ? 7.555 -3.073 -8.039 1.00 97.75 190 PHE A C 1
ATOM 1482 O O . PHE A 1 190 ? 8.166 -2.069 -7.662 1.00 97.75 190 PHE A O 1
ATOM 1489 N N . ILE A 1 191 ? 6.305 -3.338 -7.660 1.00 98.00 191 ILE A N 1
ATOM 1490 C CA . ILE A 1 191 ? 5.620 -2.558 -6.626 1.00 98.00 191 ILE A CA 1
ATOM 1491 C C . ILE A 1 191 ? 6.095 -3.056 -5.258 1.00 98.00 191 ILE A C 1
ATOM 1493 O O . ILE A 1 191 ? 5.847 -4.200 -4.873 1.00 98.00 191 ILE A O 1
ATOM 1497 N N . SER A 1 192 ? 6.827 -2.195 -4.551 1.00 98.00 192 SER A N 1
ATOM 1498 C CA . SER A 1 192 ? 7.316 -2.4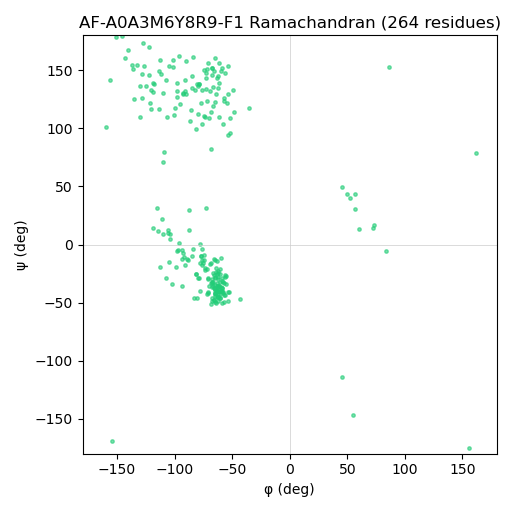25 -3.186 1.00 98.00 192 SER A CA 1
ATOM 1499 C C . SER A 1 192 ? 6.147 -2.516 -2.193 1.00 98.00 192 SER A C 1
ATOM 1501 O O . SER A 1 192 ? 5.139 -1.839 -2.401 1.00 98.00 192 SER A O 1
ATOM 1503 N N . PRO A 1 193 ? 6.261 -3.291 -1.095 1.00 97.38 193 PRO A N 1
ATOM 1504 C CA . PRO A 1 193 ? 5.178 -3.397 -0.123 1.00 97.38 193 PRO A CA 1
ATOM 1505 C C . PRO A 1 193 ? 4.932 -2.049 0.557 1.00 97.38 193 PRO A C 1
ATOM 1507 O O . PRO A 1 193 ? 5.826 -1.491 1.194 1.00 97.38 193 PRO A O 1
ATOM 1510 N N . ALA A 1 194 ? 3.700 -1.561 0.451 1.00 93.88 194 ALA A N 1
ATOM 1511 C CA . ALA A 1 194 ? 3.192 -0.403 1.170 1.00 93.88 194 ALA A CA 1
ATOM 1512 C C . ALA A 1 194 ? 1.865 -0.787 1.829 1.00 93.88 194 ALA A C 1
ATOM 1514 O O . ALA A 1 194 ? 1.048 -1.485 1.233 1.00 93.88 194 ALA A O 1
ATOM 1515 N N . ALA A 1 195 ? 1.691 -0.379 3.080 1.00 90.62 195 ALA A N 1
ATOM 1516 C CA . ALA A 1 195 ? 0.477 -0.631 3.839 1.00 90.62 195 ALA A CA 1
ATOM 1517 C C . ALA A 1 195 ? -0.593 0.426 3.527 1.00 90.62 195 ALA A C 1
ATOM 1519 O O . ALA A 1 195 ? -0.282 1.530 3.074 1.00 90.62 195 ALA A O 1
ATOM 1520 N N . MET A 1 196 ? -1.844 0.100 3.853 1.00 92.00 196 MET A N 1
ATOM 1521 C CA . MET A 1 196 ? -2.966 1.040 3.856 1.00 92.00 196 MET A CA 1
ATOM 1522 C C . MET A 1 196 ? -3.210 1.748 2.514 1.00 92.00 196 MET A C 1
ATOM 1524 O O . MET A 1 196 ? -3.458 2.955 2.494 1.00 92.00 196 MET A O 1
ATOM 1528 N N . ALA A 1 197 ? -3.157 1.041 1.381 1.00 95.75 197 ALA A N 1
ATOM 1529 C CA . ALA A 1 197 ? -3.423 1.644 0.067 1.00 95.75 197 ALA A CA 1
ATOM 1530 C C . ALA A 1 197 ? -4.847 2.233 -0.052 1.00 95.75 197 ALA A C 1
ATOM 1532 O O . ALA A 1 197 ? -5.063 3.188 -0.803 1.00 95.75 197 ALA A O 1
ATOM 1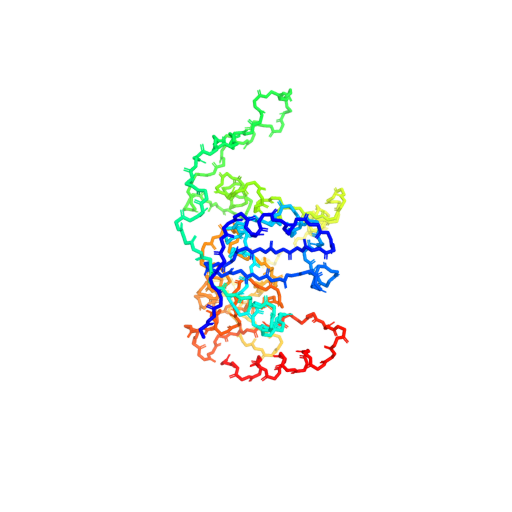533 N N . ARG A 1 198 ? -5.809 1.725 0.736 1.00 95.50 198 ARG A N 1
ATOM 1534 C CA . ARG A 1 198 ? -7.184 2.248 0.797 1.00 95.50 198 ARG A CA 1
ATOM 1535 C C . ARG A 1 198 ? -7.308 3.661 1.373 1.00 95.50 198 ARG A C 1
ATOM 1537 O O . ARG A 1 198 ? -8.349 4.285 1.185 1.00 95.50 198 ARG A O 1
ATOM 1544 N N . LEU A 1 199 ? -6.259 4.203 2.003 1.00 92.38 199 LEU A N 1
ATOM 1545 C CA . LEU A 1 199 ? -6.218 5.622 2.380 1.00 92.38 199 LEU A CA 1
ATOM 1546 C C . LEU A 1 199 ? -6.142 6.553 1.158 1.00 92.38 199 LEU A C 1
ATOM 1548 O O . LEU A 1 199 ? -6.643 7.674 1.222 1.00 92.38 199 LEU A O 1
ATOM 1552 N N . GLY A 1 200 ? -5.499 6.114 0.073 1.00 90.31 200 GLY A N 1
ATOM 1553 C CA . GLY A 1 200 ? -5.315 6.899 -1.149 1.00 90.31 200 GLY A CA 1
ATOM 1554 C C . GLY A 1 200 ? -6.388 6.653 -2.201 1.00 90.31 200 GLY A C 1
ATOM 1555 O O . GLY A 1 200 ? -6.777 7.582 -2.902 1.00 90.31 200 GLY A O 1
ATOM 1556 N N . HIS A 1 201 ? -6.872 5.415 -2.318 1.00 93.81 201 HIS A N 1
ATOM 1557 C CA . HIS A 1 201 ? -7.912 5.057 -3.279 1.00 93.81 201 HIS A CA 1
ATOM 1558 C C . HIS A 1 201 ? -8.678 3.813 -2.828 1.00 93.81 201 HIS A C 1
ATOM 1560 O O . HIS A 1 201 ? -8.078 2.860 -2.338 1.00 93.81 201 HIS A O 1
ATOM 1566 N N . SER A 1 202 ? -9.993 3.771 -3.048 1.00 93.88 202 SER A N 1
ATOM 1567 C CA . SER A 1 202 ? -10.858 2.671 -2.589 1.00 93.88 202 SER A CA 1
ATOM 1568 C C . SER A 1 202 ? -10.458 1.292 -3.127 1.00 93.88 202 SER A C 1
ATOM 1570 O O . SER A 1 202 ? -10.662 0.298 -2.433 1.00 93.88 202 SER A O 1
ATOM 1572 N N . ASP A 1 203 ? -9.852 1.236 -4.317 1.00 95.31 203 ASP A N 1
ATOM 1573 C CA . ASP A 1 203 ? -9.329 -0.001 -4.918 1.00 95.31 203 ASP A CA 1
ATOM 1574 C C . ASP A 1 203 ? -8.207 -0.671 -4.112 1.00 95.31 203 ASP A C 1
ATOM 1576 O O . ASP A 1 203 ? -7.990 -1.874 -4.270 1.00 95.31 203 ASP A O 1
ATOM 1580 N N . GLY A 1 204 ? -7.485 0.094 -3.287 1.00 95.94 204 GLY A N 1
ATOM 1581 C CA . GLY A 1 204 ? -6.412 -0.412 -2.439 1.00 95.94 204 GLY A CA 1
ATOM 1582 C C . GLY A 1 204 ? -5.320 -1.186 -3.184 1.00 95.94 204 GLY A C 1
ATOM 1583 O O . GLY A 1 204 ? -4.967 -0.903 -4.333 1.00 95.94 204 GLY A O 1
ATOM 1584 N N . GLU A 1 205 ? -4.767 -2.182 -2.499 1.00 97.81 205 GLU A N 1
ATOM 1585 C CA . GLU A 1 205 ? -3.716 -3.061 -3.003 1.00 97.81 205 GLU A CA 1
ATOM 1586 C C . GLU A 1 205 ? -4.181 -3.952 -4.172 1.00 97.81 205 GLU A C 1
ATOM 1588 O O . GLU A 1 205 ? -3.363 -4.312 -5.019 1.00 97.81 205 GLU A O 1
ATOM 1593 N N . ALA A 1 206 ? -5.476 -4.266 -4.278 1.00 97.06 206 ALA A N 1
ATOM 1594 C CA . ALA A 1 206 ? -6.049 -4.996 -5.413 1.00 97.06 206 ALA A CA 1
ATOM 1595 C C . ALA A 1 206 ? -5.991 -4.175 -6.717 1.00 97.06 206 ALA A C 1
ATOM 1597 O O . ALA A 1 206 ? -5.795 -4.725 -7.800 1.00 97.06 206 ALA A O 1
ATOM 1598 N N . GLY A 1 207 ? -6.101 -2.843 -6.634 1.00 96.94 207 GLY A N 1
ATOM 1599 C CA . GLY A 1 207 ? -5.861 -1.956 -7.778 1.00 96.94 207 GLY A CA 1
ATOM 1600 C C . GLY A 1 207 ? -4.425 -2.050 -8.300 1.00 96.94 207 GLY A C 1
ATOM 1601 O O . GLY A 1 207 ? -4.202 -2.117 -9.510 1.00 96.94 207 GLY A O 1
ATOM 1602 N N . MET A 1 208 ? -3.454 -2.141 -7.386 1.00 97.19 208 MET A N 1
ATOM 1603 C CA . MET A 1 208 ? -2.044 -2.358 -7.731 1.00 97.19 208 MET A CA 1
ATOM 1604 C C . MET A 1 208 ? -1.833 -3.726 -8.393 1.00 97.19 208 MET A C 1
ATOM 1606 O O . MET A 1 208 ? -1.091 -3.810 -9.372 1.00 97.19 208 MET A O 1
ATOM 1610 N N . ALA A 1 209 ? -2.538 -4.767 -7.936 1.00 97.31 209 ALA A N 1
ATOM 1611 C CA . ALA A 1 209 ? -2.489 -6.097 -8.547 1.00 97.31 209 ALA A CA 1
ATOM 1612 C C . ALA A 1 209 ? -2.957 -6.063 -10.006 1.00 97.31 209 ALA A C 1
ATOM 1614 O O . ALA A 1 209 ? -2.259 -6.564 -10.889 1.00 97.31 209 ALA A O 1
ATOM 1615 N N . ARG A 1 210 ? -4.076 -5.390 -10.294 1.00 96.94 210 ARG A N 1
ATOM 1616 C CA . ARG A 1 210 ? -4.572 -5.218 -11.673 1.00 96.94 210 ARG A CA 1
ATOM 1617 C C . ARG A 1 210 ? -3.597 -4.436 -12.561 1.00 96.94 210 ARG A C 1
ATOM 1619 O O . ARG A 1 210 ? -3.419 -4.764 -13.735 1.00 96.94 210 ARG A O 1
ATOM 1626 N N . ALA A 1 211 ? -2.927 -3.422 -12.013 1.00 95.62 211 ALA A N 1
ATOM 1627 C CA . ALA A 1 211 ? -1.892 -2.693 -12.745 1.00 95.62 211 ALA A CA 1
ATOM 1628 C C . ALA A 1 211 ? -0.685 -3.597 -13.058 1.00 95.62 211 ALA A C 1
ATOM 1630 O O . ALA A 1 211 ? -0.250 -3.668 -14.207 1.00 95.62 211 ALA A O 1
ATOM 1631 N N . CYS A 1 212 ? -0.189 -4.345 -12.069 1.00 97.12 212 CYS A N 1
ATOM 1632 C CA . CYS A 1 212 ? 0.909 -5.300 -12.238 1.00 97.12 212 CYS A CA 1
ATOM 1633 C C . CYS A 1 212 ? 0.604 -6.382 -13.280 1.00 97.12 212 CYS A C 1
ATOM 1635 O O . CYS A 1 212 ? 1.488 -6.722 -14.064 1.00 97.12 212 CYS A O 1
ATOM 1637 N N . GLN A 1 213 ? -0.642 -6.859 -13.346 1.00 95.62 213 GLN A N 1
ATOM 1638 C CA . GLN A 1 213 ? -1.095 -7.802 -14.369 1.00 95.62 213 GLN A CA 1
ATOM 1639 C C . GLN A 1 213 ? -0.881 -7.255 -15.788 1.00 95.62 213 GLN A C 1
ATOM 1641 O O . GLN A 1 213 ? -0.398 -7.969 -16.661 1.00 95.62 213 GLN A O 1
ATOM 1646 N N . THR A 1 214 ? -1.200 -5.978 -16.019 1.00 95.38 214 THR A N 1
ATOM 1647 C CA . THR A 1 214 ? -1.121 -5.349 -17.352 1.00 95.38 214 THR A CA 1
ATOM 1648 C C . THR A 1 214 ? 0.313 -5.279 -17.881 1.00 95.38 214 THR A C 1
ATOM 1650 O O . THR A 1 214 ? 0.538 -5.417 -19.081 1.00 95.38 214 THR A O 1
ATOM 1653 N N . TYR A 1 215 ? 1.285 -5.075 -16.990 1.00 95.38 215 TYR A N 1
ATOM 1654 C CA . TYR A 1 215 ? 2.700 -4.915 -17.341 1.00 95.38 215 TYR A CA 1
ATOM 1655 C C . TYR A 1 215 ? 3.548 -6.156 -17.052 1.00 95.38 215 TYR A C 1
ATOM 1657 O O . TYR A 1 215 ? 4.771 -6.084 -17.175 1.00 95.38 215 TYR A O 1
ATOM 1665 N N . ASN A 1 216 ? 2.922 -7.259 -16.622 1.00 96.62 216 ASN A N 1
ATOM 1666 C CA . ASN A 1 216 ? 3.606 -8.450 -16.118 1.00 96.62 216 ASN A CA 1
ATOM 1667 C C . ASN A 1 216 ? 4.735 -8.085 -15.128 1.00 96.62 216 ASN A C 1
ATOM 1669 O O . ASN A 1 216 ? 5.902 -8.471 -15.270 1.00 96.62 216 ASN A O 1
ATOM 1673 N N . ALA A 1 217 ? 4.380 -7.237 -14.162 1.00 97.50 217 ALA A N 1
ATOM 1674 C CA . ALA A 1 217 ? 5.253 -6.772 -13.096 1.00 97.50 217 ALA A CA 1
ATOM 1675 C C . ALA A 1 217 ? 4.952 -7.532 -11.801 1.00 97.50 217 ALA A C 1
ATOM 1677 O O . ALA A 1 217 ? 3.821 -7.945 -11.553 1.00 97.50 217 ALA A O 1
ATOM 1678 N N . MET A 1 218 ? 5.953 -7.656 -10.932 1.00 97.69 218 MET A N 1
ATOM 1679 C CA . MET A 1 218 ? 5.756 -8.229 -9.602 1.00 97.69 218 MET A CA 1
ATOM 1680 C C . MET A 1 218 ? 5.126 -7.196 -8.656 1.00 97.69 218 MET A C 1
ATOM 1682 O O . MET A 1 218 ? 5.556 -6.038 -8.623 1.00 97.69 218 MET A O 1
ATOM 1686 N N . GLN A 1 219 ? 4.164 -7.625 -7.837 1.00 97.94 219 GLN A N 1
ATOM 1687 C CA . GLN A 1 219 ? 3.710 -6.880 -6.658 1.00 97.94 219 GLN A CA 1
ATOM 1688 C C . GLN A 1 219 ? 4.157 -7.607 -5.396 1.00 97.94 219 GLN A C 1
ATOM 1690 O O . GLN A 1 219 ? 3.905 -8.799 -5.246 1.00 97.94 219 GLN A O 1
ATOM 1695 N N . ILE A 1 220 ? 4.772 -6.895 -4.456 1.00 97.94 220 ILE A N 1
ATOM 1696 C CA . ILE A 1 220 ? 5.037 -7.431 -3.122 1.00 97.94 220 ILE A CA 1
ATOM 1697 C C . ILE A 1 220 ? 3.962 -6.902 -2.172 1.00 97.94 220 ILE A C 1
ATOM 1699 O O . ILE A 1 220 ? 3.854 -5.699 -1.952 1.00 97.94 220 ILE A O 1
ATOM 1703 N N . ILE A 1 221 ? 3.170 -7.801 -1.597 1.00 97.75 221 ILE A N 1
ATOM 1704 C CA . ILE A 1 221 ? 2.069 -7.465 -0.694 1.00 97.75 221 ILE A CA 1
ATOM 1705 C C . ILE A 1 221 ? 2.620 -7.231 0.716 1.00 97.75 221 ILE A C 1
ATOM 1707 O O . ILE A 1 221 ? 3.430 -8.015 1.217 1.00 97.75 221 ILE A O 1
ATOM 1711 N N . SER A 1 222 ? 2.196 -6.138 1.355 1.00 97.25 222 SER A N 1
ATOM 1712 C CA . SER A 1 222 ? 2.567 -5.830 2.739 1.00 97.25 222 SER A CA 1
ATOM 1713 C C . SER A 1 222 ? 1.851 -6.748 3.727 1.00 97.25 222 SER A C 1
ATOM 1715 O O . SER A 1 222 ? 0.656 -7.003 3.586 1.00 97.25 222 SER A O 1
ATOM 1717 N N . ASN A 1 223 ? 2.543 -7.134 4.804 1.00 93.12 223 ASN A N 1
ATOM 1718 C CA . ASN A 1 223 ? 1.921 -7.815 5.941 1.00 93.12 223 ASN A CA 1
ATOM 1719 C C . ASN A 1 223 ? 0.749 -7.018 6.543 1.00 93.12 223 ASN A C 1
ATOM 1721 O O . ASN A 1 223 ? -0.130 -7.604 7.167 1.00 93.12 223 ASN A O 1
ATOM 1725 N N . ASN A 1 224 ? 0.784 -5.690 6.396 1.00 91.50 224 ASN A N 1
ATOM 1726 C CA . ASN A 1 224 ? -0.176 -4.744 6.961 1.00 91.50 224 ASN A CA 1
ATOM 1727 C C . ASN A 1 224 ? -0.960 -4.020 5.850 1.00 91.50 224 ASN A C 1
ATOM 1729 O O . ASN A 1 224 ? -1.302 -2.846 5.995 1.00 91.50 224 ASN A O 1
ATOM 1733 N N . ALA A 1 225 ? -1.190 -4.683 4.713 1.00 95.31 225 ALA A N 1
ATOM 1734 C CA . ALA A 1 225 ? -2.076 -4.174 3.669 1.00 95.31 225 ALA A CA 1
ATOM 1735 C C . ALA A 1 225 ? -3.461 -3.821 4.245 1.00 95.31 225 ALA A C 1
ATOM 1737 O O . ALA A 1 225 ? -3.884 -4.406 5.237 1.00 95.31 225 ALA A O 1
ATOM 1738 N N . SER A 1 226 ? -4.186 -2.892 3.620 1.00 94.50 226 SER A N 1
ATOM 1739 C CA . SER A 1 226 ? -5.585 -2.579 3.976 1.00 94.50 226 SER A CA 1
ATOM 1740 C C . SER A 1 226 ? -6.600 -3.614 3.480 1.00 94.50 226 SER A C 1
ATOM 1742 O O . SER A 1 226 ? -7.794 -3.501 3.755 1.00 94.50 226 SER A O 1
ATOM 1744 N N . GLN A 1 227 ? -6.147 -4.619 2.735 1.00 95.38 227 GLN A N 1
ATOM 1745 C CA . GLN A 1 227 ? -6.962 -5.708 2.209 1.00 95.38 227 GLN A CA 1
ATOM 1746 C C . GLN A 1 227 ? -6.360 -7.055 2.600 1.00 95.38 227 GLN A C 1
ATOM 1748 O O . GLN A 1 227 ? -5.154 -7.181 2.816 1.00 95.38 227 GLN A O 1
ATOM 1753 N N . THR A 1 228 ? -7.209 -8.079 2.684 1.00 95.31 228 THR A N 1
ATOM 1754 C CA . THR A 1 228 ? -6.727 -9.450 2.898 1.00 95.31 228 THR A CA 1
ATOM 1755 C C . THR A 1 228 ? -5.958 -9.950 1.669 1.00 95.31 228 THR A C 1
ATOM 1757 O O . THR A 1 228 ? -6.277 -9.537 0.551 1.00 95.31 228 THR A O 1
ATOM 1760 N N . PRO A 1 229 ? -4.986 -10.866 1.830 1.00 95.31 229 PRO A N 1
ATOM 1761 C CA . PRO A 1 229 ? -4.245 -11.431 0.701 1.00 95.31 229 PRO A CA 1
ATOM 1762 C C . PRO A 1 229 ? -5.155 -12.005 -0.396 1.00 95.31 229 PRO A C 1
ATOM 1764 O O . PRO A 1 229 ? -4.926 -11.761 -1.575 1.00 95.31 229 PRO A O 1
ATOM 1767 N N . GLU A 1 230 ? -6.232 -12.692 -0.010 1.00 95.94 230 GLU A N 1
ATOM 1768 C CA . GLU A 1 230 ? -7.225 -13.278 -0.913 1.00 95.94 230 GLU A CA 1
ATOM 1769 C C . GLU A 1 230 ? -7.954 -12.215 -1.734 1.00 95.94 230 GLU A C 1
ATOM 1771 O O . GLU A 1 230 ? -8.200 -12.428 -2.914 1.00 95.94 230 GLU A O 1
ATOM 1776 N N . GLN A 1 231 ? -8.287 -11.067 -1.134 1.00 96.06 231 GLN A N 1
ATOM 1777 C CA . GLN A 1 231 ? -8.915 -9.957 -1.859 1.00 96.06 231 GLN A CA 1
ATOM 1778 C C . GLN A 1 231 ? -7.962 -9.321 -2.871 1.00 96.06 231 GLN A C 1
ATOM 1780 O O . GLN A 1 231 ? -8.411 -8.859 -3.916 1.00 96.06 231 GLN A O 1
ATOM 1785 N N . ILE A 1 232 ? -6.664 -9.287 -2.563 1.00 96.88 232 ILE A N 1
ATOM 1786 C CA . ILE A 1 232 ? -5.655 -8.679 -3.435 1.00 96.88 232 ILE A CA 1
ATOM 1787 C C . ILE A 1 232 ? -5.434 -9.535 -4.685 1.00 96.88 232 ILE A C 1
ATOM 1789 O O . ILE A 1 232 ? -5.338 -8.983 -5.778 1.00 96.88 232 ILE A O 1
ATOM 1793 N N . VAL A 1 233 ?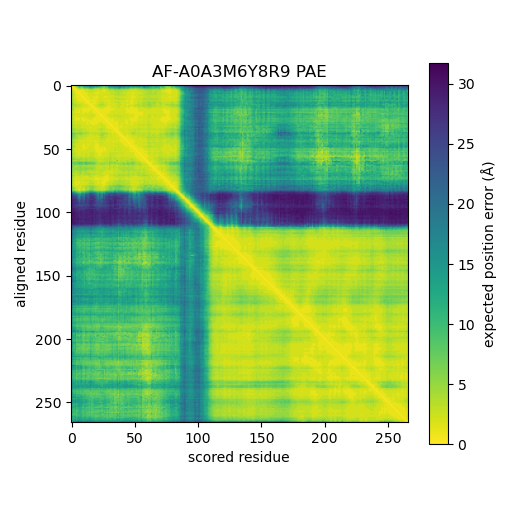 -5.393 -10.864 -4.535 1.00 96.50 233 VAL A N 1
ATOM 1794 C CA . VAL A 1 233 ? -5.090 -11.805 -5.635 1.00 96.50 233 VAL A CA 1
ATOM 1795 C C . VAL A 1 233 ? -6.331 -12.396 -6.319 1.00 96.50 233 VAL A C 1
ATOM 1797 O O . VAL A 1 233 ? -6.193 -13.234 -7.205 1.00 96.50 233 VAL A O 1
ATOM 1800 N N . ALA A 1 234 ? -7.545 -12.005 -5.911 1.00 94.31 234 ALA A N 1
ATOM 1801 C CA . ALA A 1 234 ? -8.796 -12.669 -6.303 1.00 94.31 234 ALA A CA 1
ATOM 1802 C C . ALA A 1 234 ? -8.986 -12.828 -7.823 1.00 94.31 234 ALA A C 1
ATOM 1804 O O . ALA A 1 234 ? -9.439 -13.878 -8.277 1.00 94.31 234 ALA A O 1
ATOM 1805 N N . ASP A 1 235 ? -8.623 -11.799 -8.592 1.00 90.25 235 ASP A N 1
ATOM 1806 C CA . ASP A 1 235 ? -8.809 -11.739 -10.049 1.00 90.25 235 ASP A CA 1
ATOM 1807 C C . ASP A 1 235 ? -7.497 -11.940 -10.829 1.00 90.25 235 ASP A C 1
ATOM 1809 O O . ASP A 1 235 ? -7.424 -11.675 -12.033 1.00 90.25 235 ASP A O 1
ATOM 1813 N N . SER A 1 236 ? -6.440 -12.387 -10.152 1.00 93.25 236 SER A N 1
ATOM 1814 C CA . SER A 1 236 ? -5.118 -12.531 -10.751 1.00 93.25 236 SER A CA 1
ATOM 1815 C C . SER A 1 236 ? -4.996 -13.808 -11.584 1.00 93.25 236 SER A C 1
ATOM 1817 O O . SER A 1 236 ? -5.438 -14.878 -11.155 1.00 93.25 236 SER A O 1
ATOM 1819 N N . PRO A 1 237 ? -4.388 -13.738 -12.783 1.00 91.50 237 PRO A N 1
ATOM 1820 C CA . PRO A 1 237 ? -4.128 -14.923 -13.578 1.00 91.50 237 PRO A CA 1
ATOM 1821 C C . PRO A 1 237 ? -3.016 -15.772 -12.929 1.00 91.50 237 PRO A C 1
ATOM 1823 O O . PRO A 1 237 ? -2.182 -15.232 -12.201 1.00 91.50 237 PRO A O 1
ATOM 1826 N N . PRO A 1 238 ? -2.959 -17.090 -13.206 1.00 88.88 238 PRO A N 1
ATOM 1827 C CA . PRO A 1 238 ? -2.024 -18.007 -12.537 1.00 88.88 238 PRO A CA 1
ATOM 1828 C C . PRO A 1 238 ? -0.532 -17.729 -12.773 1.00 88.88 238 PRO A C 1
ATOM 1830 O O . PRO A 1 238 ? 0.314 -18.329 -12.121 1.00 88.88 238 PRO A O 1
ATOM 1833 N N . ASP A 1 239 ? -0.196 -16.906 -13.763 1.00 90.12 239 ASP A N 1
ATOM 1834 C CA . ASP A 1 239 ? 1.169 -16.516 -14.113 1.00 90.12 239 ASP A CA 1
ATOM 1835 C C . ASP A 1 239 ? 1.579 -15.156 -13.529 1.00 90.12 239 ASP A C 1
ATOM 1837 O O . ASP A 1 239 ? 2.747 -14.775 -13.640 1.00 90.12 239 ASP A O 1
ATOM 1841 N N . GLN A 1 240 ? 0.657 -14.433 -12.882 1.00 95.38 240 GLN A N 1
ATOM 1842 C CA . GLN A 1 240 ? 0.985 -13.181 -12.213 1.00 95.38 240 GLN A CA 1
ATOM 1843 C C . GLN A 1 240 ? 1.850 -13.436 -10.975 1.00 95.38 240 GLN A C 1
ATOM 1845 O O . GLN A 1 240 ? 1.546 -14.266 -10.124 1.00 95.38 240 GLN A O 1
ATOM 1850 N N . VAL A 1 241 ? 2.934 -12.670 -10.853 1.00 95.31 241 VAL A N 1
ATOM 1851 C CA . VAL A 1 241 ? 3.933 -12.885 -9.807 1.00 95.31 241 VAL A CA 1
ATOM 1852 C C . VAL A 1 241 ? 3.664 -11.999 -8.593 1.00 95.31 241 VAL A C 1
ATOM 1854 O O . VAL A 1 241 ? 3.738 -10.770 -8.673 1.00 95.31 241 VAL A O 1
ATOM 1857 N N . PHE A 1 242 ? 3.467 -12.633 -7.439 1.00 97.12 242 PHE A N 1
ATOM 1858 C CA . PHE A 1 242 ? 3.359 -11.963 -6.146 1.00 97.12 242 PHE A CA 1
ATOM 1859 C C . PHE A 1 242 ? 4.549 -12.265 -5.234 1.00 97.12 242 PHE A C 1
ATOM 1861 O O . PHE A 1 242 ? 5.116 -13.357 -5.232 1.00 97.12 242 PHE A O 1
ATOM 1868 N N . GLY A 1 243 ? 4.916 -11.279 -4.423 1.00 96.50 243 GLY A N 1
ATOM 1869 C CA . GLY A 1 243 ? 5.767 -11.442 -3.252 1.00 96.50 243 GLY A CA 1
ATOM 1870 C C . GLY A 1 243 ? 4.982 -11.171 -1.973 1.00 96.50 243 GLY A C 1
ATOM 1871 O O . GLY A 1 243 ? 3.979 -10.462 -1.986 1.00 96.50 243 GLY A O 1
ATOM 1872 N N . TRP A 1 244 ? 5.470 -11.686 -0.847 1.00 97.00 244 TRP A N 1
ATOM 1873 C CA . TRP A 1 244 ? 4.919 -11.394 0.476 1.00 97.00 244 TRP A CA 1
ATOM 1874 C C . TRP A 1 244 ? 5.990 -10.782 1.372 1.00 97.00 244 TRP A C 1
ATOM 1876 O O . TRP A 1 244 ? 7.040 -11.383 1.610 1.00 97.00 244 TRP A O 1
ATOM 1886 N N . GLN A 1 245 ? 5.726 -9.584 1.882 1.00 97.44 245 GLN A N 1
ATOM 1887 C CA . GLN A 1 245 ? 6.548 -8.966 2.910 1.00 97.44 245 GLN A CA 1
ATOM 1888 C C . GLN A 1 245 ? 6.073 -9.452 4.274 1.00 97.44 245 GLN A C 1
ATOM 1890 O O . GLN A 1 245 ? 4.962 -9.152 4.688 1.00 97.44 245 GLN A O 1
ATOM 1895 N N . LEU A 1 246 ? 6.932 -10.178 4.990 1.00 95.81 246 LEU A N 1
ATOM 1896 C CA . LEU A 1 246 ? 6.625 -10.697 6.320 1.00 95.81 246 LEU A CA 1
ATOM 1897 C C . LEU A 1 246 ? 7.093 -9.731 7.415 1.00 95.81 246 LEU A C 1
ATOM 1899 O O . LEU A 1 246 ? 8.268 -9.359 7.459 1.00 95.81 246 LEU A O 1
ATOM 1903 N N . TYR A 1 247 ? 6.201 -9.404 8.350 1.00 93.31 247 TYR A N 1
ATOM 1904 C CA . TYR A 1 247 ? 6.577 -8.912 9.677 1.00 93.31 247 TYR A CA 1
ATOM 1905 C C . TYR A 1 247 ? 6.461 -10.059 10.677 1.00 93.31 247 TYR A C 1
ATOM 1907 O O . TYR A 1 247 ? 5.363 -10.533 10.967 1.00 93.31 247 TYR A O 1
ATOM 1915 N N . VAL A 1 248 ? 7.600 -10.526 11.197 1.00 94.31 248 VAL A N 1
ATOM 1916 C CA . VAL A 1 248 ? 7.611 -11.675 12.109 1.00 94.31 248 VAL A CA 1
ATOM 1917 C C . VAL A 1 248 ? 7.064 -11.260 13.474 1.00 94.31 248 VAL A C 1
ATOM 1919 O O . VAL A 1 248 ? 7.723 -10.545 14.231 1.00 94.31 248 VAL A O 1
ATOM 1922 N N . GLN A 1 249 ? 5.873 -11.753 13.793 1.00 88.62 249 GLN A N 1
ATOM 1923 C CA . GLN A 1 249 ? 5.163 -11.468 15.037 1.00 88.62 249 GLN A CA 1
ATOM 1924 C C . GLN A 1 249 ? 5.889 -12.080 16.239 1.00 88.62 249 GLN A C 1
ATOM 1926 O O . GLN A 1 249 ? 6.578 -13.097 16.104 1.00 88.62 249 GLN A O 1
ATOM 1931 N N . THR A 1 250 ? 5.732 -11.476 17.422 1.00 89.50 250 THR A N 1
ATOM 1932 C CA . THR A 1 250 ? 6.278 -12.015 18.683 1.00 89.50 250 THR A CA 1
ATOM 1933 C C . THR A 1 250 ? 5.783 -13.440 18.926 1.00 89.50 250 THR A C 1
ATOM 1935 O O . THR A 1 250 ? 6.577 -14.327 19.239 1.00 89.50 250 THR A O 1
ATOM 1938 N N . ASP A 1 251 ? 4.491 -13.677 18.686 1.00 89.56 251 ASP A N 1
ATOM 1939 C CA . ASP A 1 251 ? 3.942 -15.022 18.556 1.00 89.56 251 ASP A CA 1
ATOM 1940 C C . ASP A 1 251 ? 4.316 -15.610 17.187 1.00 89.56 251 ASP A C 1
ATOM 1942 O O . ASP A 1 251 ? 3.750 -15.269 16.142 1.00 89.56 251 ASP A O 1
ATOM 1946 N N . ARG A 1 252 ? 5.297 -16.515 17.194 1.00 94.69 252 ARG A N 1
ATOM 1947 C CA . ARG A 1 252 ? 5.806 -17.150 15.974 1.00 94.69 252 ARG A CA 1
ATOM 1948 C C . ARG A 1 252 ? 4.759 -18.012 15.285 1.00 94.69 252 ARG A C 1
ATOM 1950 O O . ARG A 1 252 ? 4.792 -18.090 14.058 1.00 94.69 252 ARG A O 1
ATOM 1957 N N . LYS A 1 253 ? 3.800 -18.574 16.027 1.00 94.69 253 LYS A N 1
ATOM 1958 C CA . LYS A 1 253 ? 2.777 -19.441 15.445 1.00 94.69 253 LYS A CA 1
ATOM 1959 C C . LYS A 1 253 ? 1.901 -18.679 14.450 1.00 94.69 253 LYS A C 1
ATOM 1961 O O . LYS A 1 253 ? 1.682 -19.159 13.343 1.00 94.69 253 LYS A O 1
ATOM 1966 N N . LYS A 1 254 ? 1.539 -17.431 14.771 1.00 89.06 254 LYS A N 1
ATOM 1967 C CA . LYS A 1 254 ? 0.819 -16.537 13.845 1.00 89.06 254 LYS A CA 1
ATOM 1968 C C . LYS A 1 254 ? 1.593 -16.277 12.549 1.00 89.06 254 LYS A C 1
ATOM 1970 O O . LYS A 1 254 ? 0.998 -16.194 11.480 1.00 89.06 254 LYS A O 1
ATOM 1975 N N . SER A 1 255 ? 2.921 -16.166 12.630 1.00 94.19 255 SER A N 1
ATOM 1976 C CA . SER A 1 255 ? 3.765 -15.955 11.443 1.00 94.19 255 SER A CA 1
ATOM 1977 C C . SER A 1 255 ? 3.828 -17.209 10.565 1.00 94.19 255 SER A C 1
ATOM 1979 O O . SER A 1 255 ? 3.739 -17.106 9.345 1.00 94.19 255 SER A O 1
ATOM 1981 N N . GLU A 1 256 ? 3.948 -18.391 11.176 1.00 96.81 256 GLU A N 1
ATOM 1982 C CA . GLU A 1 256 ? 3.907 -19.679 10.468 1.00 96.81 256 GLU A CA 1
ATOM 1983 C C . GLU A 1 256 ? 2.561 -19.901 9.774 1.00 96.81 256 GLU A C 1
ATOM 1985 O O . GLU A 1 256 ? 2.525 -20.282 8.604 1.00 96.81 256 GLU A O 1
ATOM 1990 N N . ASP A 1 257 ? 1.460 -19.625 10.476 1.00 94.94 257 ASP A N 1
ATOM 1991 C CA . ASP A 1 257 ? 0.110 -19.797 9.942 1.00 94.94 257 ASP A CA 1
ATOM 1992 C C . ASP A 1 257 ? -0.157 -18.823 8.785 1.00 94.94 257 ASP A C 1
ATOM 1994 O O . ASP A 1 257 ? -0.739 -19.222 7.775 1.00 94.94 257 ASP A O 1
ATOM 1998 N N . MET A 1 258 ? 0.348 -17.585 8.870 1.00 94.12 258 MET A N 1
ATOM 1999 C CA . MET A 1 258 ? 0.306 -16.633 7.757 1.00 94.12 258 MET A CA 1
ATOM 2000 C C . MET A 1 258 ? 1.101 -17.142 6.549 1.00 94.12 258 MET A C 1
ATOM 2002 O O . MET A 1 258 ? 0.570 -17.172 5.446 1.00 94.12 258 MET A O 1
ATOM 2006 N N . LEU A 1 259 ? 2.340 -17.610 6.726 1.00 96.56 259 LEU A N 1
ATOM 2007 C CA . LEU A 1 259 ? 3.127 -18.162 5.612 1.00 96.56 259 LEU A CA 1
ATOM 2008 C C . LEU A 1 259 ? 2.441 -19.374 4.965 1.00 96.56 259 LEU A C 1
ATOM 2010 O O . LEU A 1 259 ? 2.406 -19.483 3.740 1.00 96.56 259 LEU A O 1
ATOM 2014 N N . ALA A 1 260 ? 1.843 -20.252 5.774 1.00 96.81 260 ALA A N 1
ATOM 2015 C CA . ALA A 1 260 ? 1.073 -21.392 5.284 1.00 96.81 260 ALA A CA 1
ATOM 2016 C C . ALA A 1 260 ? -0.221 -20.975 4.561 1.00 96.81 260 ALA A C 1
ATOM 2018 O O . ALA A 1 260 ? -0.675 -21.698 3.672 1.00 96.81 260 ALA A O 1
ATOM 2019 N N . ARG A 1 261 ? -0.830 -19.840 4.934 1.00 95.19 261 ARG A N 1
ATOM 2020 C CA . ARG A 1 261 ? -1.963 -19.226 4.221 1.00 95.19 261 ARG A CA 1
ATOM 2021 C C . ARG A 1 261 ? -1.512 -18.688 2.867 1.00 95.19 261 ARG A C 1
ATOM 2023 O O . ARG A 1 261 ? -2.085 -19.086 1.861 1.00 95.19 261 ARG A O 1
ATOM 2030 N N . ILE A 1 262 ? -0.447 -17.886 2.834 1.00 95.38 262 ILE A N 1
ATOM 2031 C CA . ILE A 1 262 ? 0.099 -17.306 1.598 1.00 95.38 262 ILE A CA 1
ATOM 2032 C C . ILE A 1 262 ? 0.538 -18.389 0.608 1.00 95.38 262 ILE A C 1
ATOM 2034 O O . ILE A 1 262 ? 0.241 -18.281 -0.572 1.00 95.38 262 ILE A O 1
ATOM 2038 N N . GLN A 1 263 ? 1.163 -19.477 1.070 1.00 93.88 263 GLN A N 1
ATOM 2039 C CA . GLN A 1 263 ? 1.588 -20.580 0.196 1.00 93.88 263 GLN A CA 1
ATOM 2040 C C . GLN A 1 263 ? 0.427 -21.271 -0.550 1.00 93.88 263 GLN A C 1
ATOM 2042 O O . GLN A 1 263 ? 0.660 -21.961 -1.541 1.00 93.88 263 GLN A O 1
ATOM 2047 N N . LYS A 1 264 ? -0.812 -21.145 -0.061 1.00 93.38 264 LYS A N 1
ATOM 2048 C CA . LYS A 1 264 ? -2.003 -21.735 -0.696 1.00 93.38 264 LYS A CA 1
ATOM 2049 C C . LYS A 1 264 ? -2.653 -20.814 -1.725 1.00 93.38 264 LYS A C 1
ATOM 2051 O O . LYS A 1 264 ? -3.558 -21.270 -2.423 1.00 93.38 264 LYS A O 1
ATOM 2056 N N . LEU A 1 265 ? -2.263 -19.543 -1.754 1.00 89.75 265 LEU A N 1
ATOM 2057 C CA . LEU A 1 265 ? -2.757 -18.582 -2.730 1.00 89.75 265 LEU A CA 1
ATOM 2058 C C . LEU A 1 265 ? -2.116 -18.861 -4.099 1.00 89.75 265 LEU A C 1
ATOM 2060 O O . LEU A 1 265 ? -1.026 -19.439 -4.129 1.00 89.75 265 LEU A O 1
ATOM 2064 N N . PRO A 1 266 ? -2.831 -18.547 -5.196 1.00 68.75 266 PRO A N 1
ATOM 2065 C CA . PRO A 1 266 ? -2.348 -18.772 -6.555 1.00 68.75 266 PRO A CA 1
ATOM 2066 C C . PRO A 1 266 ? -1.029 -18.049 -6.846 1.00 68.75 266 PRO A C 1
ATOM 2068 O O . PRO A 1 266 ? -0.786 -16.972 -6.252 1.00 68.75 266 PRO A O 1
#

InterPro domains:
  IPR000262 FMN-dependent dehydrogenase [PF01070] (129-264)
  IPR001199 Cytochrome b5-like heme/steroid binding domain [PF00173] (6-74)
  IPR001199 Cytochrome b5-like heme/steroid binding domain [PR00363] (27-37)
  IPR001199 Cytochrome b5-like heme/steroid binding domain [PR00363] (37-51)
  IPR001199 Cytochrome b5-like heme/steroid binding domain [PR00363] (52-59)
  IPR001199 Cytochrome b5-like heme/steroid binding domain [PS50255] (2-79)
  IPR001199 Cytochrome b5-like heme/steroid binding domain [SM01117] (5-79)
  IPR013785 Aldolase-type TIM barrel [G3DSA:3.20.20.70] (112-265)
  IPR018506 Cytochrome b5, heme-binding site [PS00191] (33-40)
  IPR036400 Cytochrome b5-like heme/steroid binding domain superfamily [G3DSA:3.10.120.10] (1-92)
  IPR036400 Cytochrome b5-like heme/steroid binding domain superfamily [SSF55856] (3-83)
  IPR037396 FMN hydroxy acid dehydrogenase domain [PS51349] (114-266)

Organism: Hortaea werneckii (NCBI:txid91943)

pLDDT: mean 87.8, std 17.03, range [27.41, 98.06]